Protein AF-A0A0F6A7Y3-F1 (afdb_monomer)

Foldseek 3Di:
DVVVVVVVVVVVVVVLQPVPPVVPPPPDPDDPDPDDPVVQVVQLVVLLVVLVCLQCVQQVVQVVVCVVVVHDGPNQLSNLLSLLSSLLVLLVCLVSQVVLQLFLDDPPDPPSSVVSNVLSVLSNVLSVLSNPLVRQQVSLVSVLVSLVVCVVSLLSLLQVLGGGSCSVVHPVSCVVVVVSSVVSNCSSCVRRHVVVVVVVVVVVVVD

Organism: NCBI:txid1129367

Radius of gyration: 19.39 Å; Cα contacts (8 Å, |Δi|>4): 198; chains: 1; bounding box: 47×40×56 Å

Mean predicted aligned error: 11.32 Å

pLDDT: mean 76.17, std 20.42, range [30.2, 96.94]

Sequence (207 aa):
MIEKGTVFILNILVLQVWCMDAKKLGLFSIQCQSSSSTTKEEYAMVTPIVILFLLISPLVIHYVISHLKSTSPNVQKFACWGLGLAYLFFFIGHFVKTQGMVEMLPAWIPYRLALVYLTGILELVVGIALFIPKYQVRAAKAAIAMFVLFFPANVYAAINSIGLGGHQWGPIYLLIRGPLQLILISWAYFLCIRQHTGKSKHDASLA

Structure (mmCIF, N/CA/C/O backbone):
data_AF-A0A0F6A7Y3-F1
#
_entry.id   AF-A0A0F6A7Y3-F1
#
loop_
_atom_site.group_PDB
_atom_site.id
_atom_site.type_symbol
_atom_site.label_atom_id
_atom_site.label_alt_id
_atom_site.label_comp_id
_atom_site.label_asym_id
_atom_site.label_entity_id
_atom_site.label_seq_id
_atom_site.pdbx_PDB_ins_code
_atom_site.Cartn_x
_atom_site.Cartn_y
_atom_site.Cartn_z
_atom_site.occupancy
_atom_site.B_iso_or_equiv
_atom_site.auth_seq_id
_atom_site.auth_comp_id
_atom_site.auth_asym_id
_atom_site.auth_atom_id
_atom_site.pdbx_PDB_mo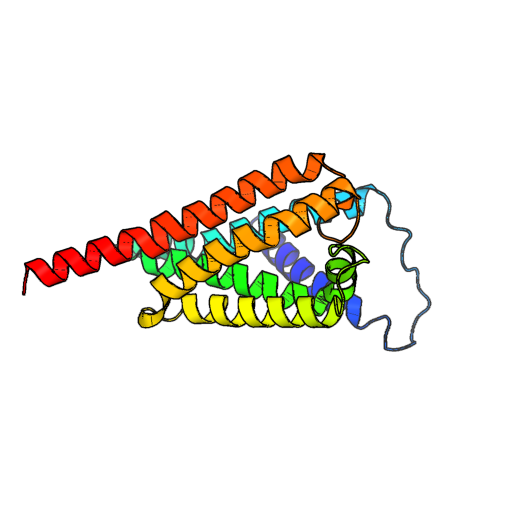del_num
ATOM 1 N N . MET A 1 1 ? 6.869 27.976 10.629 1.00 40.09 1 MET A N 1
ATOM 2 C CA . MET A 1 1 ? 7.522 26.799 9.997 1.00 40.09 1 MET A CA 1
ATOM 3 C C . MET A 1 1 ? 6.545 25.742 9.471 1.00 40.09 1 MET A C 1
ATOM 5 O O . MET A 1 1 ? 6.945 24.987 8.601 1.00 40.09 1 MET A O 1
ATOM 9 N N . ILE A 1 2 ? 5.282 25.700 9.915 1.00 39.81 2 ILE A N 1
ATOM 10 C CA . ILE A 1 2 ? 4.299 24.678 9.490 1.00 39.81 2 ILE A CA 1
ATOM 11 C C . ILE A 1 2 ? 3.703 24.957 8.090 1.00 39.81 2 ILE A C 1
ATOM 13 O O . ILE A 1 2 ? 3.368 24.032 7.362 1.00 39.81 2 ILE A O 1
ATOM 17 N N . GLU A 1 3 ? 3.664 26.218 7.652 1.00 36.94 3 GLU A N 1
ATOM 18 C CA . GLU A 1 3 ? 3.033 26.611 6.380 1.00 36.94 3 GLU A CA 1
ATOM 19 C C . GLU A 1 3 ? 3.835 26.205 5.128 1.00 36.94 3 GLU A C 1
ATOM 21 O O . GLU A 1 3 ? 3.264 25.833 4.106 1.00 36.94 3 GLU A O 1
ATOM 26 N N . LYS A 1 4 ? 5.174 26.183 5.218 1.00 34.78 4 LYS A N 1
ATOM 27 C CA . LYS A 1 4 ? 6.045 25.802 4.092 1.00 34.78 4 LYS A CA 1
ATOM 28 C C . LYS A 1 4 ? 6.008 24.297 3.797 1.00 34.78 4 LYS A C 1
ATOM 30 O O . LYS A 1 4 ? 6.119 23.913 2.641 1.00 34.78 4 LYS A O 1
ATOM 35 N N . GLY A 1 5 ? 5.812 23.453 4.815 1.00 37.53 5 GLY A N 1
ATOM 36 C CA . GLY A 1 5 ? 5.770 21.994 4.658 1.00 37.53 5 GLY A CA 1
ATOM 37 C C . GLY A 1 5 ? 4.504 21.503 3.954 1.00 37.53 5 GLY A C 1
ATOM 38 O O . GLY A 1 5 ? 4.582 20.672 3.055 1.00 37.53 5 GLY A O 1
ATOM 39 N N . THR A 1 6 ? 3.342 22.067 4.291 1.00 36.78 6 THR A N 1
ATOM 40 C CA . THR A 1 6 ? 2.065 21.686 3.665 1.00 36.78 6 THR A CA 1
ATOM 41 C C . THR A 1 6 ? 1.993 22.140 2.208 1.00 36.78 6 THR A C 1
ATOM 43 O O . THR A 1 6 ? 1.572 21.367 1.355 1.00 36.78 6 THR A O 1
ATOM 46 N N . VAL A 1 7 ? 2.476 23.349 1.894 1.00 38.59 7 VAL A N 1
ATOM 47 C CA . VAL A 1 7 ? 2.557 23.855 0.511 1.00 38.59 7 VAL A CA 1
ATOM 48 C C . VAL A 1 7 ? 3.585 23.076 -0.315 1.00 38.59 7 VAL A C 1
ATOM 50 O O . VAL A 1 7 ? 3.375 22.882 -1.508 1.00 38.59 7 VAL A O 1
ATOM 53 N N . PHE A 1 8 ? 4.658 22.574 0.302 1.00 39.81 8 PHE A N 1
ATOM 54 C CA . PHE A 1 8 ? 5.639 21.703 -0.351 1.00 39.81 8 PHE A CA 1
ATOM 55 C C . PHE A 1 8 ? 5.070 20.308 -0.642 1.00 39.81 8 PHE A C 1
ATOM 57 O O . PHE A 1 8 ? 5.223 19.805 -1.749 1.00 39.81 8 PHE A O 1
ATOM 64 N N . ILE A 1 9 ? 4.336 19.713 0.302 1.00 42.38 9 ILE A N 1
ATOM 65 C CA . ILE A 1 9 ? 3.660 18.419 0.112 1.00 42.38 9 ILE A CA 1
ATOM 66 C C . ILE A 1 9 ? 2.544 18.529 -0.935 1.00 42.38 9 ILE A C 1
ATOM 68 O O . ILE A 1 9 ? 2.429 17.656 -1.795 1.00 42.38 9 ILE A O 1
ATOM 72 N N . LEU A 1 10 ? 1.762 19.613 -0.909 1.00 38.12 10 LEU A N 1
ATOM 73 C CA . LEU A 1 10 ? 0.728 19.877 -1.910 1.00 38.12 10 LEU A CA 1
ATOM 74 C C . LEU A 1 10 ? 1.354 20.129 -3.289 1.00 38.12 10 LEU A C 1
ATOM 76 O O . LEU A 1 10 ? 0.889 19.558 -4.267 1.00 38.12 10 LEU A O 1
ATOM 80 N N . ASN A 1 11 ? 2.457 20.886 -3.367 1.00 37.66 11 ASN A N 1
ATOM 81 C CA . ASN A 1 11 ? 3.214 21.046 -4.610 1.00 37.66 11 ASN A CA 1
ATOM 82 C C . ASN A 1 11 ? 3.821 19.728 -5.090 1.00 37.66 11 ASN A C 1
ATOM 84 O O . ASN A 1 11 ? 3.814 19.493 -6.283 1.00 37.66 11 ASN A O 1
ATOM 88 N N . ILE A 1 12 ? 4.297 18.835 -4.221 1.00 46.53 12 ILE A N 1
ATOM 89 C CA . ILE A 1 12 ? 4.821 17.523 -4.635 1.00 46.53 12 ILE A CA 1
ATOM 90 C C . ILE A 1 12 ? 3.701 16.616 -5.150 1.00 46.53 12 ILE A C 1
ATOM 92 O O . ILE A 1 12 ? 3.867 15.994 -6.197 1.00 46.53 12 ILE A O 1
ATOM 96 N N . LEU A 1 13 ? 2.552 16.562 -4.470 1.00 37.91 13 LEU A N 1
ATOM 97 C CA . LEU A 1 13 ? 1.370 15.840 -4.955 1.00 37.91 13 LEU A CA 1
ATOM 98 C C . LEU A 1 13 ? 0.909 16.385 -6.316 1.00 37.91 13 LEU A C 1
ATOM 100 O O . LEU A 1 13 ? 0.628 15.604 -7.223 1.00 37.91 13 LEU A O 1
ATOM 104 N N . VAL A 1 14 ? 0.916 17.710 -6.486 1.00 37.16 14 VAL A N 1
ATOM 105 C CA . VAL A 1 14 ? 0.596 18.382 -7.753 1.00 37.16 14 VAL A CA 1
ATOM 106 C C . VAL A 1 14 ? 1.668 18.117 -8.818 1.00 37.16 14 VAL A C 1
ATOM 108 O O . VAL A 1 14 ? 1.312 17.779 -9.938 1.00 37.16 14 VAL A O 1
ATOM 111 N N . LEU A 1 15 ? 2.962 18.160 -8.494 1.00 38.53 15 LEU A N 1
ATOM 112 C CA . LEU A 1 15 ? 4.081 17.934 -9.425 1.00 38.53 15 LEU A CA 1
ATOM 113 C C . LEU A 1 15 ? 4.170 16.479 -9.903 1.00 38.53 15 LEU A C 1
ATOM 115 O O . LEU A 1 15 ? 4.530 16.228 -11.055 1.00 38.53 15 LEU A O 1
ATOM 119 N N . GLN A 1 16 ? 3.810 15.510 -9.056 1.00 37.31 16 GLN A N 1
ATOM 120 C CA . GLN A 1 16 ? 3.727 14.104 -9.463 1.00 37.31 16 GLN A CA 1
ATOM 121 C C . GLN A 1 16 ? 2.600 13.874 -10.482 1.00 37.31 16 GLN A C 1
ATOM 123 O O . GLN A 1 16 ? 2.774 13.046 -11.377 1.00 37.31 16 GLN A O 1
ATOM 128 N N . VAL A 1 17 ? 1.500 14.632 -10.382 1.00 36.81 17 VAL A N 1
ATOM 129 C CA . VAL A 1 17 ? 0.345 14.591 -11.299 1.00 36.81 17 VAL A CA 1
ATOM 130 C C . VAL A 1 17 ? 0.581 15.433 -12.567 1.00 36.81 17 VAL A C 1
ATOM 132 O O . VAL A 1 17 ? 0.233 14.999 -13.661 1.00 36.81 17 VAL A O 1
ATOM 135 N N . TRP A 1 18 ? 1.233 16.595 -12.462 1.00 30.20 18 TRP A N 1
ATOM 136 C CA . TRP A 1 18 ? 1.393 17.562 -13.562 1.00 30.20 18 TRP A CA 1
ATOM 137 C C . TRP A 1 18 ? 2.500 17.245 -14.573 1.00 30.20 18 TRP A C 1
ATOM 139 O O . TRP A 1 18 ? 2.480 17.762 -15.687 1.00 30.20 18 TRP A O 1
ATOM 149 N N . CYS A 1 19 ? 3.453 16.367 -14.249 1.00 33.97 19 CYS A N 1
ATOM 150 C CA . CYS A 1 19 ? 4.496 15.976 -15.207 1.00 33.97 19 CYS A CA 1
ATOM 151 C C . CYS A 1 19 ? 3.935 15.195 -16.423 1.00 33.97 19 CYS A C 1
ATOM 153 O O . CYS A 1 19 ? 4.626 15.014 -17.425 1.00 33.97 19 CYS A O 1
ATOM 155 N N . MET A 1 20 ? 2.676 14.748 -16.362 1.00 37.47 20 MET A N 1
ATOM 156 C CA . MET A 1 20 ? 2.036 13.960 -17.417 1.00 37.47 20 MET A CA 1
ATOM 157 C C . MET A 1 20 ? 1.414 14.813 -18.540 1.00 37.47 20 MET A C 1
ATOM 159 O O . MET A 1 20 ? 1.331 14.336 -19.672 1.00 37.47 20 MET A O 1
ATOM 163 N N . ASP A 1 21 ? 1.028 16.067 -18.271 1.00 36.25 21 ASP A N 1
ATOM 164 C CA . ASP A 1 21 ? 0.287 16.896 -19.241 1.00 36.25 21 ASP A CA 1
ATOM 165 C C . ASP A 1 21 ? 1.188 17.645 -20.238 1.00 36.25 21 ASP A C 1
ATOM 167 O O . ASP A 1 21 ? 0.816 17.860 -21.392 1.00 36.25 21 ASP A O 1
ATOM 171 N N . ALA A 1 22 ? 2.429 17.965 -19.862 1.00 34.88 22 ALA A N 1
ATOM 172 C CA . ALA A 1 22 ? 3.328 18.741 -20.723 1.00 34.88 22 ALA A CA 1
ATOM 173 C C . ALA A 1 22 ? 3.808 17.975 -21.974 1.00 34.88 22 ALA A C 1
ATOM 175 O O . ALA A 1 22 ? 4.146 18.582 -22.987 1.00 34.88 22 ALA A O 1
ATOM 176 N N . LYS A 1 23 ? 3.812 16.633 -21.951 1.00 38.62 23 LYS A N 1
ATOM 177 C CA . LYS A 1 23 ? 4.282 15.822 -23.091 1.00 38.62 23 LYS A CA 1
ATOM 178 C C . LYS A 1 23 ? 3.211 15.595 -24.162 1.00 38.62 23 LYS A C 1
ATOM 180 O O . LYS A 1 23 ? 3.553 15.270 -25.295 1.00 38.62 23 LYS A O 1
ATOM 185 N N . LYS A 1 24 ? 1.927 15.742 -23.811 1.00 42.84 24 LYS A N 1
ATOM 186 C CA . LYS A 1 24 ? 0.790 15.431 -24.695 1.00 42.84 24 LYS A CA 1
ATOM 187 C C . LYS A 1 24 ? 0.328 16.622 -25.540 1.00 42.84 24 LYS A C 1
ATOM 189 O O . LYS A 1 24 ? -0.363 16.417 -26.531 1.00 42.84 24 LYS A O 1
ATOM 194 N N . LEU A 1 25 ? 0.721 17.840 -25.164 1.00 41.75 25 LEU A N 1
ATOM 195 C CA . LEU A 1 25 ? 0.222 19.088 -25.750 1.00 41.75 25 LEU A CA 1
ATOM 196 C C . LEU A 1 25 ? 1.147 19.734 -26.791 1.00 41.75 25 LEU A C 1
ATOM 198 O O . LEU A 1 25 ? 0.783 20.766 -27.340 1.00 41.75 25 LEU A O 1
ATOM 202 N N . GLY A 1 26 ? 2.309 19.140 -27.099 1.00 38.91 26 GLY A N 1
ATOM 203 C CA . GLY A 1 26 ? 3.145 19.549 -28.242 1.00 38.91 26 GLY A CA 1
ATOM 204 C C . GLY A 1 26 ? 3.585 21.021 -28.251 1.00 38.91 26 GLY A C 1
ATOM 205 O O . GLY A 1 26 ? 4.018 21.524 -29.284 1.00 38.91 26 GLY A O 1
ATOM 206 N N . LEU A 1 27 ? 3.475 21.717 -27.120 1.00 39.16 27 LEU A N 1
ATOM 207 C CA . LEU A 1 27 ? 3.791 23.128 -26.968 1.00 39.16 27 LEU A CA 1
ATOM 208 C C . LEU A 1 27 ? 4.902 23.240 -25.926 1.00 39.16 27 LEU A C 1
ATOM 210 O O . LEU A 1 27 ? 4.712 22.872 -24.773 1.00 39.16 27 LEU A O 1
ATOM 214 N N . PHE A 1 28 ? 6.041 23.763 -26.380 1.00 31.83 28 PHE A N 1
ATOM 215 C CA . PHE A 1 28 ? 7.301 24.002 -25.668 1.00 31.83 28 PHE A CA 1
ATOM 216 C C . PHE A 1 28 ? 8.310 22.845 -25.589 1.00 31.83 28 PHE A C 1
ATOM 218 O O . PHE A 1 28 ? 8.376 22.067 -24.641 1.00 31.83 28 PHE A O 1
ATOM 225 N N . SER A 1 29 ? 9.235 22.869 -26.554 1.00 36.25 29 SER A N 1
ATOM 226 C CA . SER A 1 29 ? 10.625 22.441 -26.375 1.00 36.25 29 SER A CA 1
ATOM 227 C C . SER A 1 29 ? 11.326 23.356 -25.361 1.00 36.25 29 SER A C 1
ATOM 229 O O . SER A 1 29 ? 12.053 24.266 -25.748 1.00 36.25 29 SER A O 1
ATOM 231 N N . ILE A 1 30 ? 11.107 23.150 -24.062 1.00 35.50 30 ILE A N 1
ATOM 232 C CA . ILE A 1 30 ? 11.973 23.702 -23.011 1.00 35.50 30 ILE A CA 1
ATOM 233 C C . ILE A 1 30 ? 12.372 22.553 -22.092 1.00 35.50 30 ILE A C 1
ATOM 235 O O . ILE A 1 30 ? 11.537 21.964 -21.414 1.00 35.50 30 ILE A O 1
ATOM 239 N N . GLN A 1 31 ? 13.664 22.221 -22.158 1.00 33.53 31 GLN A N 1
ATOM 240 C CA . GLN A 1 31 ? 14.441 21.372 -21.253 1.00 33.53 31 GLN A CA 1
ATOM 241 C C . GLN A 1 31 ? 13.628 20.419 -20.359 1.00 33.53 31 GLN A C 1
ATOM 243 O O . GLN A 1 31 ? 13.349 20.705 -19.195 1.00 33.53 31 GLN A O 1
ATOM 248 N N . CYS A 1 32 ? 13.413 19.191 -20.848 1.00 31.61 32 CYS A N 1
ATOM 249 C CA . CYS A 1 32 ? 13.494 18.029 -19.964 1.00 31.61 32 CYS A CA 1
ATOM 250 C C . CYS A 1 32 ? 14.921 18.022 -19.398 1.00 31.61 32 CYS A C 1
ATOM 252 O O . CYS A 1 32 ? 15.842 17.483 -20.009 1.00 31.61 32 CYS A O 1
ATOM 254 N N . GLN A 1 33 ? 15.102 18.733 -18.285 1.00 32.31 33 GLN A N 1
ATOM 255 C CA . GLN A 1 33 ? 16.349 18.852 -17.553 1.00 32.31 33 GLN A CA 1
ATOM 256 C C . GLN A 1 33 ? 16.938 17.449 -17.388 1.00 32.31 33 GLN A C 1
ATOM 258 O O . GLN A 1 33 ? 16.301 16.567 -16.810 1.00 32.31 33 GLN A O 1
ATOM 263 N N . SER A 1 34 ? 18.152 17.262 -17.904 1.00 41.44 34 SER A N 1
ATOM 264 C CA . SER A 1 34 ? 19.070 16.210 -17.480 1.00 41.44 34 SER A CA 1
ATOM 265 C C . SER A 1 34 ? 19.078 16.190 -15.950 1.00 41.44 34 SER A C 1
ATOM 267 O O . SER A 1 34 ? 19.706 17.042 -15.322 1.00 41.44 34 SER A O 1
ATOM 269 N N . SER A 1 35 ? 18.303 15.288 -15.343 1.00 36.16 35 SER A N 1
ATOM 270 C CA . SER A 1 35 ? 18.177 15.205 -13.892 1.00 36.16 35 SER A CA 1
ATOM 271 C C . SER A 1 35 ? 19.518 14.761 -13.322 1.00 36.16 35 SER A C 1
ATOM 273 O O . SER A 1 35 ? 19.912 13.605 -13.484 1.00 36.16 35 SER A O 1
ATOM 275 N N . SER A 1 36 ? 20.215 15.690 -12.670 1.00 39.16 36 SER A N 1
ATOM 276 C CA . SER A 1 36 ? 21.362 15.400 -11.815 1.00 39.16 36 SER A CA 1
ATOM 277 C C . SER A 1 36 ? 20.994 14.300 -10.814 1.00 39.16 36 SER A C 1
ATOM 279 O O . SER A 1 36 ? 19.854 14.242 -10.335 1.00 39.16 36 SER A O 1
ATOM 281 N N . SER A 1 37 ? 21.955 13.428 -10.500 1.00 45.84 37 SER A N 1
ATOM 282 C CA . SER A 1 37 ? 21.838 12.345 -9.510 1.00 45.84 37 SER A CA 1
ATOM 283 C C . SER A 1 37 ? 21.149 12.798 -8.216 1.00 45.84 37 SER A C 1
ATOM 285 O O . SER A 1 37 ? 20.283 12.096 -7.707 1.00 45.84 37 SER A O 1
ATOM 287 N N . THR A 1 38 ? 21.414 14.027 -7.779 1.00 45.50 38 THR A N 1
ATOM 288 C CA . THR A 1 38 ? 20.869 14.668 -6.575 1.00 45.50 38 THR A CA 1
ATOM 289 C C . THR A 1 38 ? 19.337 14.759 -6.529 1.00 45.50 38 THR A C 1
ATOM 291 O O . THR A 1 38 ? 18.747 14.591 -5.469 1.00 45.50 38 THR A O 1
ATOM 294 N N . THR A 1 39 ? 18.661 14.978 -7.663 1.00 50.41 39 THR A N 1
ATOM 295 C CA . THR A 1 39 ? 17.187 15.127 -7.685 1.00 50.41 39 THR A CA 1
ATOM 296 C C . THR A 1 39 ? 16.465 13.783 -7.623 1.00 50.41 39 THR A C 1
ATOM 298 O O . THR A 1 39 ? 15.467 13.644 -6.922 1.00 50.41 39 THR A O 1
ATOM 301 N N . LYS A 1 40 ? 16.985 12.751 -8.302 1.00 49.47 40 LYS A N 1
ATOM 302 C CA . LYS A 1 40 ? 16.435 11.385 -8.221 1.00 49.47 40 LYS A CA 1
ATOM 303 C C . LYS A 1 40 ? 16.540 10.822 -6.805 1.00 49.47 40 LYS A C 1
ATOM 305 O O . LYS A 1 40 ? 15.665 10.061 -6.391 1.00 49.47 40 LYS A O 1
ATOM 310 N N . GLU A 1 41 ? 17.586 11.211 -6.080 1.00 51.06 41 GLU A N 1
ATOM 311 C CA . GLU A 1 41 ? 17.792 10.787 -4.704 1.00 51.06 41 GLU A CA 1
ATOM 312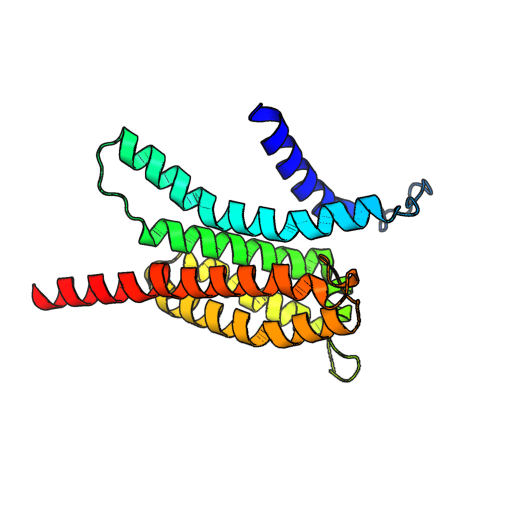 C C . GLU A 1 41 ? 16.789 11.399 -3.718 1.00 51.06 41 GLU A C 1
ATOM 314 O O . GLU A 1 41 ? 16.267 10.702 -2.846 1.00 51.06 41 GLU A O 1
ATOM 319 N N . GLU A 1 42 ? 16.439 12.669 -3.914 1.00 55.41 42 GLU A N 1
ATOM 320 C CA . GLU A 1 42 ? 15.465 13.377 -3.084 1.00 55.41 42 GLU A CA 1
ATOM 321 C C . GLU A 1 42 ? 14.072 12.721 -3.160 1.00 55.41 42 GLU A C 1
ATOM 323 O O . GLU A 1 42 ? 13.456 12.428 -2.135 1.00 55.41 42 GLU A O 1
ATOM 328 N N . TYR A 1 43 ? 13.593 12.365 -4.359 1.00 58.12 43 TYR A N 1
ATOM 329 C CA . TYR A 1 43 ? 12.261 11.759 -4.525 1.00 58.12 43 TYR A CA 1
ATOM 330 C C . TYR A 1 43 ? 12.160 10.299 -4.039 1.00 58.12 43 TYR A C 1
ATOM 332 O O . TYR A 1 43 ? 11.071 9.849 -3.660 1.00 58.12 43 TYR A O 1
ATOM 340 N N . ALA A 1 44 ? 13.271 9.553 -4.025 1.00 58.94 44 ALA A N 1
ATOM 341 C CA . ALA A 1 44 ? 13.312 8.170 -3.540 1.00 58.94 44 ALA A CA 1
ATOM 342 C C . ALA A 1 44 ? 13.044 8.084 -2.027 1.00 58.94 44 ALA A C 1
ATOM 344 O O . ALA A 1 44 ? 12.302 7.209 -1.574 1.00 58.94 44 ALA A O 1
ATOM 345 N N . MET A 1 45 ? 13.577 9.040 -1.262 1.00 66.62 45 MET A N 1
ATOM 346 C CA . MET A 1 45 ? 13.376 9.135 0.187 1.00 66.62 45 MET A CA 1
ATOM 347 C C . MET A 1 45 ? 12.023 9.753 0.563 1.00 66.62 45 MET A C 1
ATOM 349 O O . MET A 1 45 ? 11.468 9.443 1.616 1.00 66.62 45 MET A O 1
ATOM 353 N N . VAL A 1 46 ? 11.442 10.577 -0.313 1.00 75.50 46 VAL A N 1
ATOM 354 C CA . VAL A 1 46 ? 10.134 11.211 -0.080 1.00 75.50 46 VAL A CA 1
ATOM 355 C C . VAL A 1 46 ? 8.993 10.190 -0.070 1.00 75.50 46 VAL A C 1
ATOM 357 O O . VAL A 1 46 ? 8.060 10.333 0.717 1.00 75.50 46 VAL A O 1
ATOM 360 N N . THR A 1 47 ? 9.056 9.135 -0.889 1.00 79.81 47 THR A N 1
ATOM 361 C CA . THR A 1 47 ? 7.939 8.177 -1.015 1.00 79.81 47 THR A CA 1
ATOM 362 C C . THR A 1 47 ? 7.625 7.448 0.308 1.00 79.81 47 THR A C 1
ATOM 364 O O . THR A 1 47 ? 6.473 7.510 0.747 1.00 79.81 47 THR A O 1
ATOM 367 N N . PRO A 1 48 ? 8.597 6.826 1.014 1.00 83.12 48 PRO A N 1
ATOM 368 C CA . PRO A 1 48 ? 8.375 6.272 2.355 1.00 83.12 48 PRO A CA 1
ATOM 369 C C . PRO A 1 48 ? 7.840 7.292 3.367 1.00 83.12 48 PRO A C 1
ATOM 371 O O . PRO A 1 48 ? 6.950 6.971 4.153 1.00 83.12 48 PRO A O 1
ATOM 374 N N . ILE A 1 49 ? 8.349 8.526 3.329 1.00 85.81 49 ILE A N 1
ATOM 375 C CA . ILE A 1 49 ? 7.948 9.595 4.253 1.00 85.81 49 ILE A CA 1
ATOM 376 C C . ILE A 1 49 ? 6.477 9.971 4.039 1.00 85.81 49 ILE A C 1
ATOM 378 O O . ILE A 1 49 ? 5.719 10.060 5.006 1.00 85.81 49 ILE A O 1
ATOM 382 N N . VAL A 1 50 ? 6.048 10.132 2.784 1.00 87.44 50 VAL A N 1
ATOM 383 C CA . VAL A 1 50 ? 4.648 10.422 2.436 1.00 87.44 50 VAL A CA 1
ATOM 384 C C . VAL A 1 50 ? 3.724 9.305 2.921 1.00 87.44 50 VAL A C 1
ATOM 386 O O . VAL A 1 50 ? 2.680 9.589 3.506 1.00 87.44 50 VAL A O 1
ATOM 389 N N . ILE A 1 51 ? 4.117 8.040 2.750 1.00 88.12 51 ILE A N 1
ATOM 390 C CA . ILE A 1 51 ? 3.328 6.887 3.211 1.00 88.12 51 ILE A CA 1
ATOM 391 C C . ILE A 1 51 ? 3.159 6.914 4.732 1.00 88.12 51 ILE A C 1
ATOM 393 O O . ILE A 1 51 ? 2.041 6.764 5.225 1.00 88.12 51 ILE A O 1
ATOM 397 N N . LEU A 1 52 ? 4.242 7.137 5.482 1.00 88.69 52 LEU A N 1
ATOM 398 C CA . LEU A 1 52 ? 4.181 7.229 6.943 1.00 88.69 52 LEU A CA 1
ATOM 399 C C . LEU A 1 52 ? 3.303 8.399 7.399 1.00 88.69 52 LEU A C 1
ATOM 401 O O . LEU A 1 52 ? 2.517 8.254 8.336 1.00 88.69 52 LEU A O 1
ATOM 405 N N . PHE A 1 53 ? 3.377 9.536 6.709 1.00 90.31 53 PHE A N 1
ATOM 406 C CA . PHE A 1 53 ? 2.531 10.687 7.000 1.00 90.31 53 PHE A CA 1
ATOM 407 C C . PHE A 1 53 ? 1.042 10.390 6.757 1.00 90.31 53 PHE A C 1
ATOM 409 O O . PHE A 1 53 ? 0.207 10.662 7.623 1.00 90.31 53 PHE A O 1
ATOM 416 N N . LEU A 1 54 ? 0.699 9.770 5.623 1.00 90.00 54 LEU A N 1
ATOM 417 C CA . LEU A 1 54 ? -0.675 9.347 5.323 1.00 90.00 54 LEU A CA 1
ATOM 418 C C . LEU A 1 54 ? -1.197 8.333 6.346 1.00 90.00 54 LEU A C 1
ATOM 420 O O . LEU A 1 54 ? -2.350 8.424 6.764 1.00 90.00 54 LEU A O 1
ATOM 424 N N . LEU A 1 55 ? -0.338 7.415 6.792 1.00 89.62 55 LEU A N 1
ATOM 425 C CA . LEU A 1 55 ? -0.684 6.392 7.773 1.00 89.62 55 LEU A CA 1
ATOM 426 C C . LEU A 1 55 ? -0.995 6.990 9.154 1.00 89.62 55 LEU A C 1
ATOM 428 O O . LEU A 1 55 ? -1.957 6.587 9.808 1.00 89.62 55 LEU A O 1
ATOM 432 N N . ILE A 1 56 ? -0.188 7.958 9.593 1.00 89.31 56 ILE A N 1
ATOM 433 C CA . ILE A 1 56 ? -0.241 8.512 10.951 1.00 89.31 56 ILE A CA 1
ATOM 434 C C . ILE A 1 56 ? -1.229 9.685 11.057 1.00 89.31 56 ILE A C 1
ATOM 436 O O . ILE A 1 56 ? -1.822 9.887 12.120 1.00 89.31 56 ILE A O 1
ATOM 440 N N . SER A 1 57 ? -1.450 10.447 9.979 1.00 88.19 57 SER A N 1
ATOM 441 C CA . SER A 1 57 ? -2.218 11.700 10.045 1.00 88.19 57 SER A CA 1
ATOM 442 C C . SER A 1 57 ? -3.646 11.553 10.596 1.00 88.19 57 SER A C 1
ATOM 444 O O . SER A 1 57 ? -3.974 12.311 11.512 1.00 88.19 57 SER A O 1
ATOM 446 N N . PRO A 1 58 ? -4.490 10.574 10.197 1.00 86.50 58 PRO A N 1
ATOM 447 C CA . PRO A 1 58 ? -5.847 10.475 10.738 1.00 86.50 58 PRO A CA 1
ATOM 448 C C . PRO A 1 58 ? -5.847 10.081 12.216 1.00 86.50 58 PRO A C 1
ATOM 450 O O . PRO A 1 58 ? -6.720 10.503 12.974 1.00 86.50 58 PRO A O 1
ATOM 453 N N . LEU A 1 59 ? -4.850 9.295 12.635 1.00 86.12 59 LEU A N 1
ATOM 454 C CA . LEU A 1 59 ? -4.701 8.861 14.016 1.00 86.12 59 LEU A CA 1
ATOM 455 C C . LEU A 1 59 ? -4.269 10.018 14.922 1.00 86.12 59 LEU A C 1
ATOM 457 O O . LEU A 1 59 ? -4.857 10.201 15.986 1.00 86.12 59 LEU A O 1
ATOM 461 N N . VAL A 1 60 ? -3.291 10.820 14.493 1.00 85.94 60 VAL A N 1
ATOM 462 C CA . VAL A 1 60 ? -2.822 11.991 15.251 1.00 85.94 60 VAL A CA 1
ATOM 463 C C . VAL A 1 60 ? -3.913 13.049 15.348 1.00 85.94 60 VAL A C 1
ATOM 465 O O . VAL A 1 60 ? -4.157 13.556 16.440 1.00 85.94 60 VAL A O 1
ATOM 468 N N . ILE A 1 61 ? -4.614 13.339 14.247 1.00 84.50 61 ILE A N 1
ATOM 469 C CA . ILE A 1 61 ? -5.726 14.300 14.246 1.00 84.50 61 ILE A CA 1
ATOM 470 C C . ILE A 1 61 ? -6.792 13.865 15.252 1.00 84.50 61 ILE A C 1
ATOM 472 O O . ILE A 1 61 ? -7.211 14.661 16.094 1.00 84.50 61 ILE A O 1
ATOM 476 N N . HIS A 1 62 ? -7.198 12.592 15.217 1.00 83.69 62 HIS A N 1
ATOM 477 C CA . HIS A 1 62 ? -8.188 12.089 16.164 1.00 83.69 62 HIS A CA 1
ATOM 478 C C . HIS A 1 62 ? -7.679 12.109 17.606 1.00 83.69 62 HIS A C 1
ATOM 480 O O . HIS A 1 62 ? -8.421 12.498 18.504 1.00 83.69 62 HIS A O 1
ATOM 486 N N . TYR A 1 63 ? -6.422 11.734 17.842 1.00 84.44 63 TYR A N 1
ATOM 487 C CA . TYR A 1 63 ? -5.822 11.767 19.173 1.00 84.44 63 TYR A CA 1
ATOM 488 C C . TYR A 1 63 ? -5.834 13.186 19.762 1.00 84.44 63 TYR A C 1
ATOM 490 O O . TYR A 1 63 ? -6.323 13.375 20.876 1.00 84.44 63 TYR A O 1
ATOM 498 N N . VAL A 1 64 ? -5.411 14.191 18.987 1.00 83.94 64 VAL A N 1
ATOM 499 C CA . VAL A 1 64 ? -5.428 15.606 19.394 1.00 83.94 64 VAL A CA 1
ATOM 500 C C . VAL A 1 64 ? -6.855 16.074 19.690 1.00 83.94 64 VAL A C 1
ATOM 502 O O . VAL A 1 64 ? -7.107 16.632 20.755 1.00 83.94 64 VAL A O 1
ATOM 505 N N . ILE A 1 65 ? -7.816 15.791 18.804 1.00 82.50 65 ILE A N 1
ATOM 506 C CA . ILE A 1 65 ? -9.224 16.162 19.022 1.00 82.50 65 ILE A CA 1
ATOM 507 C C . ILE A 1 65 ? -9.794 15.462 20.262 1.00 82.50 65 ILE A C 1
ATOM 509 O O . ILE A 1 65 ? -10.533 16.078 21.028 1.00 82.50 65 ILE A O 1
ATOM 513 N N . SER A 1 66 ? -9.454 14.190 20.482 1.00 77.56 66 SER A N 1
ATOM 514 C CA . SER A 1 66 ? -9.930 13.423 21.637 1.00 77.56 66 SER A CA 1
ATOM 515 C C . SER A 1 66 ? -9.386 13.967 22.955 1.00 77.56 66 SER A C 1
ATOM 517 O O . SER A 1 66 ? -10.127 14.023 23.934 1.00 77.56 66 SER A O 1
ATOM 519 N N . HIS A 1 67 ? -8.133 14.433 22.949 1.00 80.44 67 HIS A N 1
ATOM 520 C CA . HIS A 1 67 ? -7.493 15.044 24.105 1.00 80.44 67 HIS A CA 1
ATOM 521 C C . HIS A 1 67 ? -8.142 16.390 24.447 1.00 80.44 67 HIS A C 1
ATOM 523 O O . HIS A 1 67 ? -8.374 16.681 25.614 1.00 80.44 67 HIS A O 1
ATOM 529 N N . LEU A 1 68 ? -8.525 17.172 23.431 1.00 83.88 68 LEU A N 1
ATOM 530 C CA . LEU A 1 68 ? -9.233 18.443 23.619 1.00 83.88 68 LEU A CA 1
ATOM 531 C C . LEU A 1 68 ? -10.699 18.268 24.050 1.00 83.88 68 LEU A C 1
ATOM 533 O O . LEU A 1 68 ? -11.261 19.160 24.677 1.00 83.88 68 LEU A O 1
ATOM 537 N N . LYS A 1 69 ? -11.334 17.144 23.696 1.00 80.69 69 LYS A N 1
ATOM 538 C CA . LYS A 1 69 ? -12.758 16.871 23.967 1.00 80.69 69 LYS A CA 1
ATOM 539 C C . LYS A 1 69 ? -13.002 15.862 25.097 1.00 80.69 69 LYS A C 1
ATOM 541 O O . LYS A 1 69 ? -14.139 15.423 25.254 1.00 80.69 69 LYS A O 1
ATOM 546 N N . SER A 1 70 ? -11.966 15.444 25.834 1.00 73.50 70 SER A N 1
ATOM 547 C CA . SER A 1 70 ? -12.033 14.430 26.909 1.00 73.50 70 SER A CA 1
ATOM 548 C C . SER A 1 70 ? -12.880 13.196 26.555 1.00 73.50 70 SER A C 1
ATOM 550 O O . SER A 1 70 ? -13.593 12.645 27.390 1.00 73.50 70 SER A O 1
ATOM 552 N N . THR A 1 71 ? -12.844 12.774 25.288 1.00 70.38 71 THR A N 1
ATOM 553 C CA . THR A 1 71 ? -13.631 11.644 24.770 1.00 70.38 71 THR A CA 1
ATOM 554 C C . THR A 1 71 ? -12.709 10.451 24.548 1.00 70.38 71 THR A C 1
ATOM 556 O O . THR A 1 71 ? -11.570 10.625 24.123 1.00 70.38 71 THR A O 1
ATOM 559 N N . SER A 1 72 ? -13.188 9.224 24.771 1.00 66.44 72 SER A N 1
ATOM 560 C CA . SER A 1 72 ? -12.399 8.013 24.512 1.00 66.44 72 SER A CA 1
ATOM 561 C C . SER A 1 72 ? -11.963 7.934 23.033 1.00 66.44 72 SER A C 1
ATOM 563 O O . SER A 1 72 ? -12.830 7.901 22.148 1.00 66.44 72 SER A O 1
ATOM 565 N N . PRO A 1 73 ? -10.656 7.883 22.718 1.00 67.81 73 PRO A N 1
ATOM 566 C CA . PRO A 1 73 ? -10.199 7.828 21.337 1.00 67.81 73 PRO A CA 1
ATOM 567 C C . PRO A 1 73 ? -10.516 6.474 20.690 1.00 67.81 73 PRO A C 1
ATOM 569 O O . PRO A 1 73 ? -10.098 5.426 21.174 1.00 67.81 73 PRO A O 1
ATOM 572 N N . ASN A 1 74 ? -11.205 6.476 19.543 1.00 75.19 74 ASN A N 1
ATOM 573 C CA . ASN A 1 74 ? -11.404 5.267 18.743 1.00 75.19 74 ASN A CA 1
ATOM 574 C C . ASN A 1 74 ? -10.196 5.027 17.825 1.00 75.19 74 ASN A C 1
ATOM 576 O O . ASN A 1 74 ? -10.278 5.192 16.610 1.00 75.19 74 ASN A O 1
ATOM 580 N N . VAL A 1 75 ? -9.064 4.659 18.427 1.00 79.44 75 VAL A N 1
ATOM 581 C CA . VAL A 1 75 ? -7.767 4.465 17.750 1.00 79.44 75 VAL A CA 1
ATOM 582 C C . VAL A 1 75 ? -7.891 3.543 16.531 1.00 79.44 75 VAL A C 1
ATOM 584 O O . VAL A 1 75 ? -7.320 3.816 15.478 1.00 79.44 75 VAL A O 1
ATOM 587 N N . GLN A 1 76 ? -8.703 2.492 16.642 1.00 80.00 76 GLN A N 1
ATOM 588 C CA . GLN A 1 76 ? -8.880 1.488 15.601 1.00 80.00 76 GLN A CA 1
ATOM 589 C C . GLN A 1 76 ? -9.407 2.056 14.276 1.00 80.00 76 GLN A C 1
ATOM 591 O O . GLN A 1 76 ? -8.812 1.819 13.224 1.00 80.00 76 GLN A O 1
ATOM 596 N N . LYS A 1 77 ? -10.529 2.789 14.304 1.00 82.25 77 LYS A N 1
ATOM 597 C CA . LYS A 1 77 ? -11.172 3.273 13.069 1.00 82.25 77 LYS A CA 1
ATOM 598 C C . LYS A 1 77 ? -10.233 4.180 12.278 1.00 82.25 77 LYS A C 1
ATOM 600 O O . LYS A 1 77 ? -10.068 3.990 11.075 1.00 82.25 77 LYS A O 1
ATOM 605 N N . PHE A 1 78 ? -9.585 5.116 12.966 1.00 86.62 78 PHE A N 1
ATOM 606 C CA . PHE A 1 78 ? -8.692 6.087 12.336 1.00 86.62 78 PHE A CA 1
ATOM 607 C C . PHE A 1 78 ? -7.373 5.463 11.877 1.00 86.62 78 PHE A C 1
ATOM 609 O O . PHE A 1 78 ? -6.860 5.849 10.829 1.00 86.62 78 PHE A O 1
ATOM 616 N N . ALA A 1 79 ? -6.867 4.442 12.576 1.00 87.75 79 ALA A N 1
ATOM 617 C CA . ALA A 1 79 ? -5.718 3.672 12.105 1.00 87.75 79 ALA A CA 1
ATOM 618 C C . ALA A 1 79 ? -6.010 2.939 10.782 1.00 87.75 79 ALA A C 1
ATOM 620 O O . ALA A 1 79 ? -5.153 2.910 9.895 1.00 87.75 79 ALA A O 1
ATOM 621 N N . CYS A 1 80 ? -7.216 2.384 10.616 1.00 88.94 80 CYS A N 1
ATOM 622 C CA . CYS A 1 80 ? -7.612 1.739 9.360 1.00 88.94 80 CYS A CA 1
ATOM 623 C C . CYS A 1 80 ? -7.868 2.737 8.238 1.00 88.94 80 CYS A C 1
ATOM 625 O O . CYS A 1 80 ? -7.540 2.446 7.092 1.00 88.94 80 CYS A O 1
ATOM 627 N N . TRP A 1 81 ? -8.382 3.926 8.554 1.00 91.44 81 TRP A N 1
ATOM 628 C CA . TRP A 1 81 ? -8.501 5.005 7.573 1.00 91.44 81 TRP A CA 1
ATOM 629 C C . TRP A 1 81 ? -7.134 5.481 7.078 1.00 91.44 81 TRP A C 1
ATOM 631 O O . TRP A 1 81 ? -6.974 5.667 5.877 1.00 91.44 81 TRP A O 1
ATOM 641 N N . GLY A 1 82 ? -6.131 5.596 7.956 1.00 92.38 82 GLY A N 1
ATOM 642 C CA . GLY A 1 82 ? -4.751 5.900 7.552 1.00 92.38 82 GLY A CA 1
ATOM 643 C C . GLY A 1 82 ? -4.175 4.856 6.596 1.00 92.38 82 GLY A C 1
ATOM 644 O O . GLY A 1 82 ? -3.610 5.201 5.559 1.00 92.38 82 GLY A O 1
ATOM 645 N N . LEU A 1 83 ? -4.397 3.569 6.881 1.00 93.50 83 LEU A N 1
ATOM 646 C CA . LEU A 1 83 ? -4.014 2.495 5.961 1.00 93.50 83 LEU A CA 1
ATOM 647 C C . LEU A 1 83 ? -4.784 2.580 4.631 1.00 93.50 83 LEU A C 1
ATOM 649 O O . LEU A 1 83 ? -4.195 2.381 3.571 1.00 93.50 83 LEU A O 1
ATOM 653 N N . GLY A 1 84 ? -6.074 2.920 4.676 1.00 94.38 84 GLY A N 1
ATOM 654 C CA . GLY A 1 84 ? -6.896 3.149 3.487 1.00 94.38 84 GLY A CA 1
ATOM 655 C C . GLY A 1 84 ? -6.343 4.271 2.609 1.00 94.38 84 GLY A C 1
ATOM 656 O O . GLY A 1 84 ? -6.194 4.083 1.405 1.00 94.38 84 GLY A O 1
ATOM 657 N N . LEU A 1 85 ? -5.951 5.401 3.208 1.00 94.06 85 LEU A N 1
ATOM 658 C CA . LEU A 1 85 ? -5.317 6.516 2.495 1.00 94.06 85 LEU A CA 1
ATOM 659 C C . LEU A 1 85 ? -4.001 6.105 1.827 1.00 94.06 85 LEU A C 1
ATOM 661 O O . LEU A 1 85 ? -3.762 6.483 0.681 1.00 94.06 85 LEU A O 1
ATOM 665 N N . ALA A 1 86 ? -3.172 5.303 2.501 1.00 93.44 86 ALA A N 1
ATOM 666 C CA . ALA A 1 86 ? -1.947 4.775 1.902 1.00 93.44 86 ALA A CA 1
ATOM 667 C C . ALA A 1 86 ? -2.244 3.894 0.669 1.00 93.44 86 ALA A C 1
ATOM 669 O O . ALA A 1 86 ? -1.595 4.046 -0.362 1.00 93.44 86 ALA A O 1
ATOM 670 N N . TYR A 1 87 ? -3.272 3.041 0.733 1.00 94.00 87 TYR A N 1
ATOM 671 C CA . TYR A 1 87 ? -3.714 2.227 -0.408 1.00 94.00 87 TYR A CA 1
ATOM 672 C C . TYR A 1 87 ? -4.252 3.061 -1.575 1.00 94.00 87 TYR A C 1
ATOM 674 O O . TYR A 1 87 ? -3.945 2.773 -2.730 1.00 94.00 87 TYR A O 1
ATOM 682 N N . LEU A 1 88 ? -5.005 4.129 -1.294 1.00 94.12 88 LEU A N 1
ATOM 683 C CA . LEU A 1 88 ? -5.456 5.059 -2.334 1.00 94.12 88 LEU A CA 1
ATOM 684 C C . LEU A 1 88 ? -4.278 5.779 -3.003 1.00 94.12 88 LEU A C 1
ATOM 686 O O . LEU A 1 88 ? -4.287 5.984 -4.215 1.00 94.12 88 LEU A O 1
ATOM 690 N N . PHE A 1 89 ? -3.243 6.125 -2.236 1.00 92.25 89 PHE A N 1
ATOM 691 C CA . PHE A 1 89 ? -2.012 6.688 -2.784 1.00 92.25 89 PHE A CA 1
ATOM 692 C C . PHE A 1 89 ? -1.283 5.698 -3.711 1.00 92.25 89 PHE A C 1
ATOM 694 O O . PHE A 1 89 ? -0.863 6.087 -4.803 1.00 92.25 89 PHE A O 1
ATOM 701 N N . PHE A 1 90 ? -1.189 4.416 -3.337 1.00 91.56 90 PHE A N 1
ATOM 702 C CA . PHE A 1 90 ? -0.611 3.376 -4.203 1.00 91.56 90 PHE A CA 1
ATOM 703 C C . PHE A 1 90 ? -1.411 3.179 -5.494 1.00 91.56 90 PHE A C 1
ATOM 705 O O . PHE A 1 90 ? -0.822 3.144 -6.580 1.00 91.56 90 PHE A O 1
ATOM 712 N N . PHE A 1 91 ? -2.743 3.174 -5.394 1.00 93.44 91 PHE A N 1
ATOM 713 C CA . PHE A 1 91 ? -3.632 3.123 -6.550 1.00 93.44 91 PHE A CA 1
ATOM 714 C C . PHE A 1 91 ? -3.350 4.268 -7.528 1.00 93.44 91 PHE A C 1
ATOM 716 O O . PHE A 1 91 ? -3.157 4.019 -8.715 1.00 93.44 91 PHE A O 1
ATOM 723 N N . ILE A 1 92 ? -3.257 5.513 -7.049 1.00 90.62 92 ILE A N 1
ATOM 724 C CA . ILE A 1 92 ? -2.939 6.665 -7.912 1.00 90.62 92 ILE A CA 1
ATOM 725 C C . ILE A 1 92 ? -1.590 6.447 -8.616 1.00 90.62 92 ILE A C 1
ATOM 727 O O . ILE A 1 92 ? -1.460 6.706 -9.817 1.00 90.62 92 ILE A O 1
ATOM 731 N N . GLY A 1 93 ? -0.604 5.896 -7.902 1.00 85.88 93 GLY A N 1
ATOM 732 C CA . GLY A 1 93 ? 0.693 5.525 -8.465 1.00 85.88 93 GLY A CA 1
ATOM 733 C C . GLY A 1 93 ? 0.597 4.594 -9.680 1.00 85.88 93 GLY A C 1
ATOM 734 O O . GLY A 1 93 ? 1.332 4.799 -10.647 1.00 85.88 93 GLY A O 1
ATOM 735 N N . HIS A 1 94 ? -0.333 3.633 -9.681 1.00 86.56 94 HIS A N 1
ATOM 736 C CA . HIS A 1 94 ? -0.514 2.679 -10.784 1.00 86.56 94 HIS A CA 1
ATOM 737 C C . HIS A 1 94 ? -0.951 3.329 -12.100 1.00 86.56 94 HIS A C 1
ATOM 739 O O . HIS A 1 94 ? -0.609 2.821 -13.170 1.00 86.56 94 HIS A O 1
ATOM 745 N N . PHE A 1 95 ? -1.647 4.466 -12.043 1.00 86.69 95 PHE A N 1
ATOM 746 C CA . PHE A 1 95 ? -2.121 5.193 -13.227 1.00 86.69 95 PHE A CA 1
ATOM 747 C C . PHE A 1 95 ? -1.180 6.327 -13.638 1.00 86.69 95 PHE A C 1
ATOM 749 O O . PHE A 1 95 ? -1.029 6.598 -14.826 1.00 86.69 95 PHE A O 1
ATOM 756 N N . VAL A 1 96 ? -0.521 6.973 -12.673 1.00 87.19 96 VAL A N 1
ATOM 757 C CA . VAL A 1 96 ? 0.386 8.102 -12.940 1.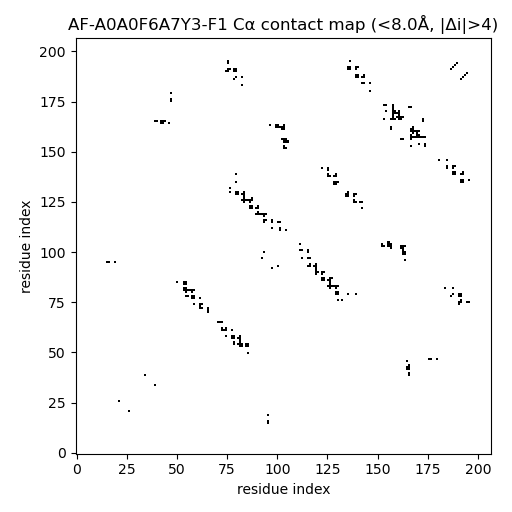00 87.19 96 VAL A CA 1
ATOM 758 C C . VAL A 1 96 ? 1.789 7.624 -13.329 1.00 87.19 96 VAL A C 1
ATOM 760 O O . VAL A 1 96 ? 2.455 8.242 -14.159 1.00 87.19 96 VAL A O 1
ATOM 763 N N . LYS A 1 97 ? 2.269 6.522 -12.741 1.00 85.50 97 LYS A N 1
ATOM 764 C CA . LYS A 1 97 ? 3.629 5.987 -12.944 1.00 85.50 97 LYS A CA 1
ATOM 765 C C . LYS A 1 97 ? 3.620 4.594 -13.570 1.00 85.50 97 LYS A C 1
ATOM 767 O O . LYS A 1 97 ? 4.539 3.806 -13.347 1.00 85.50 97 LYS A O 1
ATOM 772 N N . THR A 1 98 ? 2.614 4.306 -14.397 1.00 88.38 98 THR A N 1
ATOM 773 C CA . THR A 1 98 ? 2.396 2.985 -15.003 1.00 88.38 98 THR A CA 1
ATOM 774 C C . THR A 1 98 ? 3.640 2.436 -15.701 1.00 88.38 98 THR A C 1
ATOM 776 O O . THR A 1 98 ? 4.000 1.285 -15.478 1.00 88.38 98 THR A O 1
ATOM 779 N N . GLN A 1 99 ? 4.340 3.253 -16.500 1.00 86.62 99 GLN A N 1
ATOM 780 C CA . GLN A 1 99 ? 5.538 2.808 -17.228 1.00 86.62 99 GLN A CA 1
ATOM 781 C C . GLN A 1 99 ? 6.641 2.320 -16.280 1.00 86.62 99 GLN A C 1
ATOM 783 O O . GLN A 1 99 ? 7.143 1.213 -16.447 1.00 86.62 99 GLN A O 1
ATOM 788 N N . GLY A 1 100 ? 6.933 3.083 -15.223 1.00 84.75 100 GLY A N 1
ATOM 789 C CA . GLY A 1 100 ? 7.917 2.676 -14.222 1.00 84.75 100 GLY A CA 1
ATOM 790 C C . GLY A 1 100 ? 7.503 1.413 -13.463 1.00 84.75 100 GLY A C 1
ATOM 791 O O . GLY A 1 100 ? 8.360 0.623 -13.086 1.00 84.75 100 GLY A O 1
ATOM 792 N N . MET A 1 101 ? 6.202 1.187 -13.236 1.00 85.81 101 MET A N 1
ATOM 793 C CA . MET A 1 101 ? 5.722 -0.032 -12.565 1.00 85.81 101 MET A CA 1
ATOM 794 C C . MET A 1 101 ? 5.817 -1.261 -13.467 1.00 85.81 101 MET A C 1
ATOM 796 O O . MET A 1 101 ? 6.147 -2.346 -12.998 1.00 85.81 101 MET A O 1
ATOM 800 N N . VAL A 1 102 ? 5.581 -1.098 -14.769 1.00 89.31 102 VAL A N 1
ATOM 801 C CA . VAL A 1 102 ? 5.763 -2.172 -15.755 1.00 89.31 102 VAL A CA 1
ATOM 802 C C . VAL A 1 102 ? 7.226 -2.615 -15.822 1.00 89.31 102 VAL A C 1
ATOM 804 O O . VAL A 1 102 ? 7.497 -3.808 -15.958 1.00 89.31 102 VAL A O 1
ATOM 807 N N . GLU A 1 103 ? 8.166 -1.681 -15.682 1.00 88.19 103 GLU A N 1
ATOM 808 C CA . GLU A 1 103 ? 9.601 -1.979 -15.619 1.00 88.19 103 GLU A CA 1
ATOM 809 C C . GLU A 1 103 ? 9.995 -2.770 -14.366 1.00 88.19 103 GLU A C 1
ATOM 811 O O . GLU A 1 103 ? 10.952 -3.536 -14.413 1.00 88.19 103 GLU A O 1
ATOM 816 N N . MET A 1 104 ? 9.244 -2.655 -13.265 1.00 86.38 104 MET A N 1
ATOM 817 C CA . MET A 1 104 ? 9.482 -3.461 -12.059 1.00 86.38 104 MET A CA 1
ATOM 818 C C . MET A 1 104 ? 9.129 -4.942 -12.250 1.00 86.38 104 MET A C 1
ATOM 820 O O . MET A 1 104 ? 9.481 -5.764 -11.405 1.00 86.38 104 MET A O 1
ATOM 824 N N . LEU A 1 105 ? 8.423 -5.299 -13.327 1.00 86.88 105 LEU A N 1
ATOM 825 C CA . LEU A 1 105 ? 8.047 -6.675 -13.625 1.00 86.88 105 LEU A CA 1
ATOM 826 C C . LEU A 1 105 ? 9.034 -7.315 -14.617 1.00 86.88 105 LEU A C 1
ATOM 828 O O . LEU A 1 105 ? 9.307 -6.725 -15.672 1.00 86.88 105 LEU A O 1
ATOM 832 N N . PRO A 1 106 ? 9.510 -8.546 -14.340 1.00 85.00 106 PRO A N 1
ATOM 833 C CA . PRO A 1 106 ? 10.378 -9.282 -15.248 1.00 85.00 106 PRO A CA 1
ATOM 834 C C . PRO A 1 106 ? 9.811 -9.406 -16.662 1.00 85.00 106 PRO A C 1
ATOM 836 O O . PRO A 1 106 ? 8.615 -9.625 -16.848 1.00 85.00 106 PRO A O 1
ATOM 839 N N . ALA A 1 107 ? 10.685 -9.343 -17.668 1.00 85.00 107 ALA A N 1
ATOM 840 C CA . ALA A 1 107 ? 10.282 -9.359 -19.076 1.00 85.00 107 ALA A CA 1
ATOM 841 C C . ALA A 1 107 ? 9.547 -10.644 -19.515 1.00 85.00 107 ALA A C 1
ATOM 843 O O . ALA A 1 107 ? 8.796 -10.602 -20.484 1.00 85.00 107 ALA A O 1
ATOM 844 N N . TRP A 1 108 ? 9.733 -11.759 -18.799 1.00 86.00 108 TRP A N 1
ATOM 845 C CA . TRP A 1 108 ? 9.067 -13.039 -19.070 1.00 86.00 108 TRP A CA 1
ATOM 846 C C . TRP A 1 108 ? 7.605 -13.089 -18.603 1.00 86.00 108 TRP A C 1
ATOM 848 O O . TRP A 1 108 ? 6.884 -14.014 -18.972 1.00 86.00 108 TRP A O 1
ATOM 858 N N . ILE A 1 109 ? 7.143 -12.114 -17.810 1.00 86.25 109 ILE A N 1
ATOM 859 C CA . ILE A 1 109 ? 5.741 -12.039 -17.395 1.00 86.25 109 ILE A CA 1
ATOM 860 C C . ILE A 1 109 ? 4.907 -11.483 -18.561 1.00 86.25 109 ILE A C 1
ATOM 862 O O . ILE A 1 109 ? 5.161 -10.361 -19.012 1.00 86.25 109 ILE A O 1
ATOM 866 N N . PRO A 1 110 ? 3.891 -12.212 -19.051 1.00 87.75 110 PRO A N 1
ATOM 867 C CA . PRO A 1 110 ? 3.013 -11.701 -20.092 1.00 87.75 110 PRO A CA 1
ATOM 868 C C . PRO A 1 110 ? 2.083 -10.614 -19.532 1.00 87.75 110 PRO A C 1
ATOM 870 O O . PRO A 1 110 ? 1.763 -10.587 -18.346 1.00 87.75 110 PRO A O 1
ATOM 873 N N . TYR A 1 111 ? 1.627 -9.706 -20.397 1.00 89.81 111 TYR A N 1
ATOM 874 C CA . TYR A 1 111 ? 0.623 -8.684 -20.059 1.00 89.81 111 TYR A CA 1
ATOM 875 C C . TYR A 1 111 ? 0.963 -7.794 -18.845 1.00 89.81 111 TYR A C 1
ATOM 877 O O . TYR A 1 111 ? 0.068 -7.377 -18.110 1.00 89.81 111 TYR A O 1
ATOM 885 N N . ARG A 1 112 ? 2.243 -7.435 -18.654 1.00 89.69 112 ARG A N 1
ATOM 886 C CA . ARG A 1 112 ? 2.716 -6.583 -17.538 1.00 89.69 112 ARG A CA 1
ATOM 887 C C . 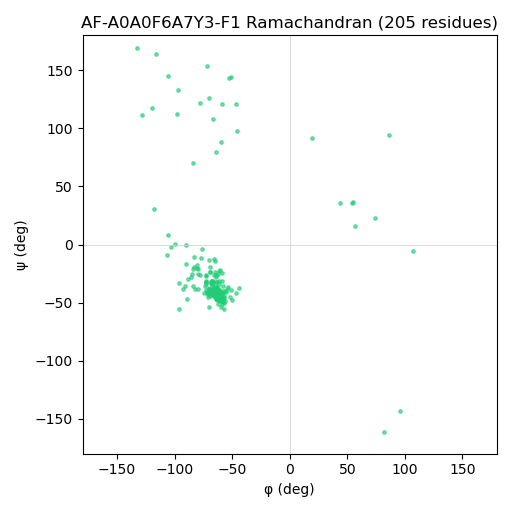ARG A 1 112 ? 1.874 -5.324 -17.316 1.00 89.69 112 ARG A C 1
ATOM 889 O O . ARG A 1 112 ? 1.550 -4.999 -16.182 1.00 89.69 112 ARG A O 1
ATOM 896 N N . LEU A 1 113 ? 1.476 -4.646 -18.393 1.00 89.38 113 LEU A N 1
ATOM 897 C CA . LEU A 1 113 ? 0.636 -3.448 -18.320 1.00 89.38 113 LEU A CA 1
ATOM 898 C C . LEU A 1 113 ? -0.748 -3.734 -17.714 1.00 89.38 113 LEU A C 1
ATOM 900 O O . LEU A 1 113 ? -1.211 -2.993 -16.852 1.00 89.38 113 LEU A O 1
ATOM 904 N N . ALA A 1 114 ? -1.394 -4.822 -18.138 1.00 90.62 114 ALA A N 1
ATOM 905 C CA . ALA A 1 114 ? -2.700 -5.214 -17.618 1.00 90.62 114 ALA A CA 1
ATOM 906 C C . ALA A 1 114 ? -2.612 -5.628 -16.144 1.00 90.62 114 ALA A C 1
ATOM 908 O O . ALA A 1 114 ? -3.497 -5.286 -15.365 1.00 90.62 114 ALA A O 1
ATOM 909 N N . LEU A 1 115 ? -1.526 -6.305 -15.750 1.00 89.38 115 LEU A N 1
ATOM 910 C CA . LEU A 1 115 ? -1.279 -6.665 -14.353 1.00 89.38 115 LEU A CA 1
ATOM 911 C C . LEU A 1 115 ? -1.143 -5.430 -13.464 1.00 89.38 115 LEU A C 1
ATOM 913 O O . LEU A 1 115 ? -1.767 -5.401 -12.412 1.00 89.38 115 LEU A O 1
ATOM 917 N N . VAL A 1 116 ? -0.409 -4.404 -13.905 1.00 91.06 116 VAL A N 1
ATOM 918 C CA . VAL A 1 116 ? -0.287 -3.131 -13.172 1.00 91.06 116 VAL A CA 1
ATOM 919 C C . VAL A 1 116 ? -1.662 -2.472 -12.999 1.00 91.06 116 VAL A C 1
ATOM 921 O O . VAL A 1 116 ? -2.022 -2.063 -11.899 1.00 91.06 116 VAL A O 1
ATOM 924 N N . TYR A 1 117 ? -2.501 -2.417 -14.036 1.00 91.56 117 TYR A N 1
ATOM 925 C CA . TYR A 1 117 ? -3.854 -1.873 -13.859 1.00 91.56 117 TYR A CA 1
ATOM 926 C C . TYR A 1 117 ? -4.728 -2.728 -12.937 1.00 91.56 117 TYR A C 1
ATOM 928 O O . TYR A 1 117 ? -5.463 -2.182 -12.113 1.00 91.56 117 TYR A O 1
ATOM 936 N N . LEU A 1 118 ? -4.628 -4.055 -13.032 1.00 92.81 118 LEU A N 1
ATOM 937 C CA . LEU A 1 118 ? -5.371 -4.972 -12.175 1.00 92.81 118 LEU A CA 1
ATOM 938 C C . LEU A 1 118 ? -4.972 -4.807 -10.704 1.00 92.81 118 LEU A C 1
ATOM 940 O O . LEU A 1 118 ? -5.850 -4.689 -9.849 1.00 92.81 118 LEU A O 1
ATOM 944 N N . THR A 1 119 ? -3.672 -4.759 -10.402 1.00 91.75 119 THR A N 1
ATOM 945 C CA . THR A 1 119 ? -3.184 -4.544 -9.034 1.00 91.75 119 THR A CA 1
ATOM 946 C C . THR A 1 119 ? -3.591 -3.177 -8.510 1.00 91.75 119 THR A C 1
ATOM 948 O O . THR A 1 119 ? -4.044 -3.099 -7.371 1.00 91.75 119 THR A O 1
ATOM 951 N N . GLY A 1 120 ? -3.561 -2.135 -9.346 1.00 91.94 120 GLY A N 1
ATOM 952 C CA . GLY A 1 120 ? -4.080 -0.817 -8.982 1.00 91.94 120 GLY A CA 1
ATOM 953 C C . GLY A 1 120 ? -5.562 -0.863 -8.594 1.00 91.94 120 GLY A C 1
ATOM 954 O O . GLY A 1 120 ? -5.944 -0.375 -7.531 1.00 91.94 120 GLY A O 1
ATOM 955 N N . ILE A 1 121 ? -6.417 -1.499 -9.399 1.00 94.94 121 ILE A N 1
ATOM 956 C CA . ILE A 1 121 ? -7.851 -1.630 -9.078 1.00 94.94 121 ILE A CA 1
ATOM 957 C C . ILE A 1 121 ? -8.058 -2.407 -7.769 1.00 94.94 121 ILE A C 1
ATOM 959 O O . ILE A 1 121 ? -8.897 -2.021 -6.953 1.00 94.94 121 ILE A O 1
ATOM 963 N N . LEU A 1 122 ? -7.288 -3.473 -7.532 1.00 94.12 122 LEU A N 1
ATOM 964 C CA . LEU A 1 122 ? -7.343 -4.209 -6.266 1.00 94.12 122 LEU A CA 1
ATOM 965 C C . LEU A 1 122 ? -6.970 -3.315 -5.077 1.00 94.12 122 LEU A C 1
ATOM 967 O O . LEU A 1 122 ? -7.657 -3.345 -4.054 1.00 94.12 122 LEU A O 1
ATOM 971 N N . GLU A 1 123 ? -5.938 -2.481 -5.216 1.00 94.19 123 GLU A N 1
ATOM 972 C CA . GLU A 1 123 ? -5.548 -1.529 -4.176 1.00 94.19 123 GLU A CA 1
ATOM 973 C C . GLU A 1 123 ? -6.637 -0.488 -3.905 1.00 94.19 123 GLU A C 1
ATOM 975 O O . GLU A 1 123 ? -6.900 -0.179 -2.742 1.00 94.19 123 GLU A O 1
ATOM 980 N N . LEU A 1 124 ? -7.325 0.001 -4.942 1.00 96.00 124 LEU A N 1
ATOM 981 C CA . LEU A 1 124 ? -8.471 0.901 -4.787 1.00 96.00 124 LEU A CA 1
ATOM 982 C C . LEU A 1 124 ? -9.589 0.244 -3.972 1.00 96.00 124 LEU A C 1
ATOM 984 O O . LEU A 1 124 ? -10.106 0.844 -3.028 1.00 96.00 124 LEU A O 1
ATOM 988 N N . VAL A 1 125 ? -9.950 -0.995 -4.316 1.00 96.94 125 VAL A N 1
ATOM 989 C CA . VAL A 1 125 ? -11.005 -1.745 -3.621 1.00 96.94 125 VAL A CA 1
ATOM 990 C C . VAL A 1 125 ? -10.636 -1.960 -2.153 1.00 96.94 125 VAL A C 1
ATOM 992 O O . VAL A 1 125 ? -11.471 -1.730 -1.275 1.00 96.94 125 VAL A O 1
ATOM 995 N N . VAL A 1 126 ? -9.391 -2.348 -1.866 1.00 95.06 126 VAL A N 1
ATOM 996 C CA . VAL A 1 126 ? -8.896 -2.511 -0.490 1.00 95.06 126 VAL A CA 1
ATOM 997 C C . VAL A 1 126 ? -8.891 -1.176 0.258 1.00 95.06 126 VAL A C 1
ATOM 999 O O . VAL A 1 126 ? -9.372 -1.116 1.392 1.00 95.06 126 VAL A O 1
ATOM 1002 N N . GLY A 1 127 ? -8.418 -0.106 -0.383 1.00 95.00 127 GLY A N 1
ATOM 1003 C CA . GLY A 1 127 ? -8.392 1.245 0.170 1.00 95.00 127 GLY A CA 1
ATOM 1004 C C . GLY A 1 127 ? -9.781 1.723 0.581 1.00 95.00 127 GLY A C 1
ATOM 1005 O O . GLY A 1 127 ? -9.976 2.113 1.730 1.00 95.00 127 GLY A O 1
ATOM 1006 N N . ILE A 1 128 ? -10.773 1.602 -0.307 1.00 95.19 128 ILE A N 1
ATOM 1007 C CA . ILE A 1 128 ? -12.172 1.962 -0.025 1.00 95.19 128 ILE A CA 1
ATOM 1008 C C . ILE A 1 128 ? -12.759 1.068 1.077 1.00 95.19 128 ILE A C 1
ATOM 1010 O O . ILE A 1 128 ? -13.407 1.559 2.006 1.00 95.19 128 ILE A O 1
ATOM 1014 N N . ALA A 1 129 ? -12.514 -0.243 1.023 1.00 93.31 129 ALA A N 1
ATOM 1015 C CA . ALA A 1 129 ? -13.059 -1.188 1.993 1.00 93.31 129 ALA A CA 1
ATOM 1016 C C . ALA A 1 129 ? -12.540 -0.955 3.426 1.00 93.31 129 ALA A C 1
ATOM 1018 O O . ALA A 1 129 ? -13.255 -1.252 4.386 1.00 93.31 129 ALA A O 1
ATOM 1019 N N . LEU A 1 130 ? -11.345 -0.374 3.595 1.00 92.25 130 LEU A N 1
ATOM 1020 C CA . LEU A 1 130 ? -10.801 0.019 4.902 1.00 92.25 130 LEU A CA 1
ATOM 1021 C C . LEU A 1 130 ? -11.552 1.195 5.554 1.00 92.25 130 LEU A C 1
ATOM 1023 O O . LEU A 1 130 ? -11.502 1.348 6.780 1.00 92.25 130 LEU A O 1
ATOM 1027 N N . PHE A 1 131 ? -12.312 1.984 4.789 1.00 91.69 131 PHE A N 1
ATOM 1028 C CA . PHE A 1 131 ? -13.178 3.027 5.350 1.00 91.69 131 PHE A CA 1
ATOM 1029 C C . PHE A 1 131 ? -14.507 2.479 5.884 1.00 91.69 131 PHE A C 1
ATOM 1031 O O . PHE A 1 131 ? -15.126 3.113 6.740 1.00 91.69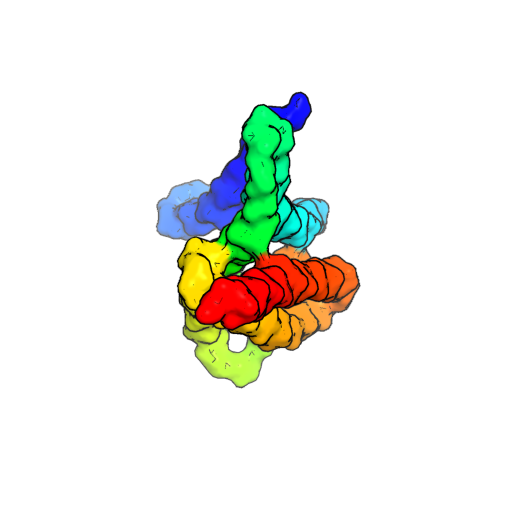 131 PHE A O 1
ATOM 1038 N N . ILE A 1 132 ? -14.924 1.288 5.440 1.00 90.81 132 ILE A N 1
ATOM 1039 C CA . ILE A 1 132 ? -16.226 0.695 5.763 1.00 90.81 132 ILE A CA 1
ATOM 1040 C C . ILE A 1 132 ? -16.075 -0.302 6.930 1.00 90.81 132 ILE A C 1
ATOM 1042 O O . ILE A 1 132 ? -15.515 -1.382 6.727 1.00 90.81 132 ILE A O 1
ATOM 1046 N N . PRO A 1 133 ? -16.633 -0.035 8.133 1.00 85.50 133 PRO A N 1
ATOM 1047 C CA . PRO A 1 133 ? -16.417 -0.868 9.327 1.00 85.50 133 PRO A CA 1
ATOM 1048 C C . PRO A 1 133 ? -16.730 -2.358 9.131 1.00 85.50 133 PRO A C 1
ATOM 1050 O O . PRO A 1 133 ? -16.010 -3.221 9.621 1.00 85.50 133 PRO A O 1
ATOM 1053 N N . LYS A 1 134 ? -17.767 -2.673 8.343 1.00 86.62 134 LYS A N 1
ATOM 1054 C CA . LYS A 1 134 ? -18.171 -4.052 8.025 1.00 86.62 134 LYS A CA 1
ATOM 1055 C C . LYS A 1 134 ? -17.082 -4.849 7.291 1.00 86.62 134 LYS A C 1
ATOM 1057 O O . LYS A 1 134 ? -17.010 -6.067 7.444 1.00 86.62 134 LYS A O 1
ATOM 1062 N N . TYR A 1 135 ? -16.253 -4.183 6.487 1.00 90.12 135 TYR A N 1
ATOM 1063 C CA . TYR A 1 135 ? -15.254 -4.829 5.632 1.00 90.12 135 TYR A CA 1
ATOM 1064 C C . TYR A 1 135 ? -13.817 -4.665 6.135 1.00 90.12 135 TYR A C 1
ATOM 1066 O O . TYR A 1 135 ? -12.939 -5.371 5.644 1.00 90.12 135 TYR A O 1
ATOM 1074 N N . GLN A 1 136 ? -13.575 -3.834 7.154 1.00 89.75 136 GLN A N 1
ATOM 1075 C CA . GLN A 1 136 ? -12.236 -3.486 7.648 1.00 89.75 136 GLN A CA 1
ATOM 1076 C C . GLN A 1 136 ? -11.330 -4.687 7.930 1.00 89.75 136 GLN A C 1
ATOM 1078 O O . GLN A 1 136 ? -10.194 -4.714 7.469 1.00 89.75 136 GLN A O 1
ATOM 1083 N N . VAL A 1 137 ? -11.819 -5.712 8.635 1.00 89.25 137 VAL A N 1
ATOM 1084 C CA . VAL A 1 137 ? -10.993 -6.889 8.967 1.00 89.25 137 VAL A CA 1
ATOM 1085 C C . VAL A 1 137 ? -10.603 -7.674 7.713 1.00 89.25 137 VAL A C 1
ATOM 1087 O O . VAL A 1 137 ? -9.470 -8.139 7.598 1.00 89.25 137 VAL A O 1
ATOM 1090 N N . ARG A 1 138 ? -11.530 -7.826 6.759 1.00 92.50 138 ARG A N 1
ATOM 1091 C CA . ARG A 1 138 ? -11.265 -8.537 5.497 1.00 92.50 138 A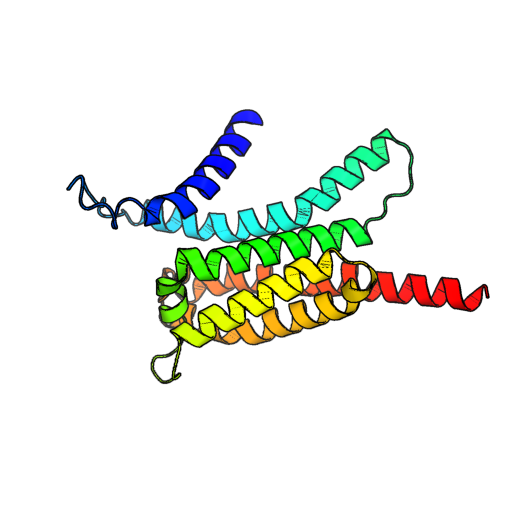RG A CA 1
ATOM 1092 C C . ARG A 1 138 ? -10.324 -7.724 4.610 1.00 92.50 138 ARG A C 1
ATOM 1094 O O . ARG A 1 138 ? -9.372 -8.285 4.080 1.00 92.50 138 ARG A O 1
ATOM 1101 N N . ALA A 1 139 ? -10.549 -6.416 4.523 1.00 93.56 139 ALA A N 1
ATOM 1102 C CA . ALA A 1 139 ? -9.710 -5.490 3.776 1.00 93.56 139 ALA A CA 1
ATOM 1103 C C . ALA A 1 139 ? -8.283 -5.431 4.343 1.00 93.56 139 ALA A C 1
ATOM 1105 O O . ALA A 1 139 ? -7.329 -5.513 3.584 1.00 93.56 139 ALA A O 1
ATOM 1106 N N . ALA A 1 140 ? -8.113 -5.403 5.668 1.00 93.25 140 ALA A N 1
ATOM 1107 C CA . ALA A 1 140 ? -6.795 -5.434 6.303 1.00 93.25 140 ALA A CA 1
ATOM 1108 C C . ALA A 1 140 ? -6.049 -6.759 6.057 1.00 93.25 140 ALA A C 1
ATOM 1110 O O . ALA A 1 140 ? -4.842 -6.751 5.831 1.00 93.25 140 ALA A O 1
ATOM 1111 N N . LYS A 1 141 ? -6.751 -7.902 6.045 1.00 94.00 141 LYS A N 1
ATOM 1112 C CA . LYS A 1 141 ? -6.149 -9.191 5.657 1.00 94.00 141 LYS A CA 1
ATOM 1113 C C . LYS A 1 141 ? -5.724 -9.198 4.188 1.00 94.00 141 LYS A C 1
ATOM 1115 O O . LYS A 1 141 ? -4.620 -9.643 3.886 1.00 94.00 141 LYS A O 1
ATOM 1120 N N . ALA A 1 142 ? -6.574 -8.685 3.296 1.00 95.06 142 ALA A N 1
ATOM 1121 C CA . ALA A 1 142 ? -6.247 -8.537 1.880 1.00 95.06 142 ALA A CA 1
ATOM 1122 C C . ALA A 1 142 ? -5.041 -7.606 1.681 1.00 95.06 142 ALA A C 1
ATOM 1124 O O . ALA A 1 142 ? -4.131 -7.950 0.935 1.00 95.06 142 ALA A O 1
ATOM 1125 N N . ALA A 1 143 ? -4.976 -6.498 2.424 1.00 94.25 143 ALA A N 1
ATOM 1126 C CA . ALA A 1 143 ? -3.844 -5.582 2.409 1.00 94.25 143 ALA A CA 1
ATOM 1127 C C . ALA A 1 143 ? -2.526 -6.280 2.790 1.00 94.25 143 ALA A C 1
ATOM 1129 O O . ALA A 1 143 ? -1.520 -6.155 2.097 1.00 94.25 143 ALA A O 1
ATOM 1130 N N . ILE A 1 144 ? -2.525 -7.078 3.864 1.00 94.88 144 ILE A N 1
ATOM 1131 C CA . ILE A 1 144 ? -1.343 -7.865 4.253 1.00 94.88 144 ILE A CA 1
ATOM 1132 C C . ILE A 1 144 ? -0.947 -8.838 3.135 1.00 94.88 144 ILE A C 1
ATOM 1134 O O . ILE A 1 144 ? 0.228 -8.912 2.781 1.00 94.88 144 ILE A O 1
ATOM 1138 N N . ALA A 1 145 ? -1.913 -9.553 2.553 1.00 94.50 145 ALA A N 1
ATOM 1139 C CA . ALA A 1 145 ? -1.648 -10.492 1.466 1.00 94.50 145 ALA A CA 1
ATOM 1140 C C . ALA A 1 145 ? -1.032 -9.797 0.239 1.00 94.50 145 ALA A C 1
ATOM 1142 O O . ALA A 1 145 ? -0.053 -10.296 -0.314 1.00 94.50 145 ALA A O 1
ATOM 1143 N N . MET A 1 146 ? -1.543 -8.624 -0.146 1.00 92.50 146 MET A N 1
ATOM 1144 C CA . MET A 1 146 ? -0.991 -7.828 -1.247 1.00 92.50 146 MET A CA 1
ATOM 1145 C C . MET A 1 146 ? 0.426 -7.343 -0.940 1.00 92.50 146 MET A C 1
ATOM 1147 O O . MET A 1 146 ? 1.308 -7.463 -1.786 1.00 92.50 146 MET A O 1
ATOM 1151 N N . PHE A 1 147 ? 0.694 -6.886 0.286 1.00 92.44 147 PHE A N 1
ATOM 1152 C CA . PHE A 1 147 ? 2.044 -6.490 0.682 1.00 92.44 147 PHE A CA 1
ATOM 1153 C C . PHE A 1 147 ? 3.054 -7.636 0.586 1.00 92.44 147 PHE A C 1
ATOM 1155 O O . PHE A 1 147 ? 4.182 -7.417 0.137 1.00 92.44 147 PHE A O 1
ATOM 1162 N N . VAL A 1 148 ? 2.661 -8.847 0.977 1.00 92.44 148 VAL A N 1
ATOM 1163 C CA . VAL A 1 148 ? 3.509 -10.036 0.834 1.00 92.44 148 VAL A CA 1
ATOM 1164 C C . VAL A 1 148 ? 3.696 -10.387 -0.643 1.00 92.44 148 VAL A C 1
ATOM 1166 O O . VAL A 1 148 ? 4.819 -10.645 -1.070 1.00 92.44 148 VAL A O 1
ATOM 1169 N N . LEU A 1 149 ? 2.627 -10.332 -1.442 1.00 89.50 149 LEU A N 1
ATOM 1170 C CA . LEU A 1 149 ? 2.656 -10.688 -2.862 1.00 89.50 149 LEU A CA 1
ATOM 1171 C C . LEU A 1 149 ? 3.474 -9.709 -3.716 1.00 89.50 149 LEU A C 1
ATOM 1173 O O . LEU A 1 149 ? 4.100 -10.117 -4.690 1.00 89.50 149 LEU A O 1
ATOM 1177 N N . PHE A 1 150 ? 3.491 -8.424 -3.364 1.00 88.88 150 PHE A N 1
ATOM 1178 C CA . PHE A 1 150 ? 4.234 -7.402 -4.108 1.00 88.88 150 PHE A CA 1
ATOM 1179 C C . PHE A 1 150 ? 5.711 -7.344 -3.722 1.00 88.88 150 PHE A C 1
ATOM 1181 O O . PHE A 1 150 ? 6.526 -6.831 -4.488 1.00 88.88 150 PHE A O 1
ATOM 1188 N N . PHE A 1 151 ? 6.087 -7.877 -2.556 1.00 89.06 151 PHE A N 1
ATOM 1189 C CA . PHE A 1 151 ? 7.470 -7.844 -2.089 1.00 89.06 151 PHE A CA 1
ATOM 1190 C C . PHE A 1 151 ? 8.471 -8.489 -3.072 1.00 89.06 151 PHE A C 1
ATOM 1192 O O . PHE A 1 151 ? 9.478 -7.841 -3.359 1.00 89.06 151 PHE A O 1
ATOM 1199 N N . PRO A 1 152 ? 8.204 -9.661 -3.685 1.00 87.88 152 PRO A N 1
ATOM 1200 C CA . PRO A 1 152 ? 9.061 -10.223 -4.730 1.00 87.88 152 PRO A CA 1
ATOM 1201 C C . PRO A 1 152 ? 9.316 -9.285 -5.917 1.00 87.88 152 PRO A C 1
ATOM 1203 O O . PRO A 1 152 ? 10.452 -9.187 -6.376 1.00 87.88 152 PRO A O 1
ATOM 1206 N N . ALA A 1 153 ? 8.300 -8.552 -6.389 1.00 87.44 153 ALA A N 1
ATOM 1207 C CA . ALA A 1 153 ? 8.470 -7.585 -7.479 1.00 87.44 153 ALA A CA 1
ATOM 1208 C C . ALA A 1 153 ? 9.406 -6.435 -7.068 1.00 87.44 153 ALA A C 1
ATOM 1210 O O . ALA A 1 153 ? 10.242 -5.985 -7.846 1.00 87.44 153 ALA A O 1
ATOM 1211 N N . ASN A 1 154 ? 9.324 -6.010 -5.808 1.00 89.50 154 ASN A N 1
ATOM 1212 C CA . ASN A 1 154 ? 10.177 -4.960 -5.251 1.00 89.50 154 ASN A CA 1
ATOM 1213 C C . ASN A 1 154 ? 11.630 -5.424 -5.089 1.00 89.50 154 ASN A C 1
ATOM 1215 O O . ASN A 1 154 ? 12.554 -4.664 -5.368 1.00 89.50 154 ASN A O 1
ATOM 1219 N N . VAL A 1 155 ? 11.830 -6.680 -4.677 1.00 89.38 155 VAL A N 1
ATOM 1220 C CA . VAL A 1 155 ? 13.153 -7.316 -4.613 1.00 89.38 155 VAL A CA 1
ATOM 1221 C C . VAL A 1 155 ? 13.757 -7.431 -6.009 1.00 89.38 155 VAL A C 1
ATOM 1223 O O . VAL A 1 155 ? 14.899 -7.025 -6.204 1.00 89.38 155 VAL A O 1
ATOM 1226 N N . TYR A 1 156 ? 12.991 -7.905 -6.994 1.00 89.19 156 TYR A N 1
ATOM 1227 C CA . TYR A 1 156 ? 13.448 -7.991 -8.382 1.00 89.19 156 TYR A CA 1
ATOM 1228 C C . TYR A 1 156 ? 13.850 -6.618 -8.938 1.00 89.19 156 TYR A C 1
ATOM 1230 O O . TYR A 1 156 ? 14.951 -6.473 -9.471 1.00 89.19 156 TYR A O 1
ATOM 1238 N N . ALA A 1 157 ? 12.995 -5.608 -8.765 1.00 87.56 157 ALA A N 1
ATOM 1239 C CA . ALA A 1 157 ? 13.265 -4.245 -9.210 1.00 87.56 157 ALA A CA 1
ATOM 1240 C C . ALA A 1 157 ? 14.530 -3.660 -8.559 1.00 87.56 157 ALA A C 1
ATOM 1242 O O . ALA A 1 157 ? 15.348 -3.061 -9.252 1.00 87.56 157 ALA A O 1
ATOM 1243 N N . ALA A 1 158 ? 14.727 -3.884 -7.254 1.00 88.56 158 ALA A N 1
ATOM 1244 C CA . ALA A 1 158 ? 15.912 -3.419 -6.536 1.00 88.56 158 ALA A CA 1
ATOM 1245 C C . ALA A 1 158 ? 17.188 -4.154 -6.968 1.00 88.56 158 ALA A C 1
ATOM 1247 O O . ALA A 1 158 ? 18.222 -3.523 -7.130 1.00 88.56 158 ALA A O 1
ATOM 1248 N N . ILE A 1 159 ? 17.144 -5.473 -7.181 1.00 90.00 159 ILE A N 1
ATOM 1249 C CA . ILE A 1 159 ? 18.323 -6.242 -7.618 1.00 90.00 159 ILE A CA 1
ATOM 1250 C C . ILE A 1 159 ? 18.776 -5.817 -9.016 1.00 90.00 159 ILE A C 1
ATOM 1252 O O . ILE A 1 159 ? 19.973 -5.737 -9.275 1.00 90.00 159 ILE A O 1
ATOM 1256 N N . ASN A 1 160 ? 17.827 -5.528 -9.905 1.00 87.50 160 ASN A N 1
ATOM 1257 C CA . ASN A 1 160 ? 18.124 -5.125 -11.278 1.00 87.50 160 ASN A CA 1
ATOM 1258 C C . ASN A 1 160 ? 18.287 -3.603 -11.436 1.00 87.50 160 ASN A C 1
ATOM 1260 O O . ASN A 1 160 ? 18.548 -3.137 -12.540 1.00 87.50 160 ASN A O 1
ATOM 1264 N N . SER A 1 161 ? 18.136 -2.826 -10.360 1.00 88.12 161 SER A N 1
ATOM 1265 C CA . SER A 1 161 ? 18.181 -1.358 -10.374 1.00 88.12 161 SER A CA 1
ATOM 1266 C C . SER A 1 161 ? 17.216 -0.698 -11.376 1.00 88.12 161 SER A C 1
ATOM 1268 O O . SER A 1 161 ? 17.529 0.337 -11.968 1.00 88.12 161 SER A O 1
ATOM 1270 N N . ILE A 1 162 ? 16.030 -1.283 -11.566 1.00 85.56 162 ILE A N 1
ATOM 1271 C CA . ILE A 1 162 ? 15.012 -0.854 -12.545 1.00 85.56 162 ILE A CA 1
ATOM 1272 C C . ILE A 1 162 ? 13.716 -0.395 -11.869 1.00 85.56 162 ILE A C 1
ATOM 1274 O O . ILE A 1 162 ? 13.455 -0.707 -10.708 1.00 85.56 162 ILE A O 1
ATOM 1278 N N . GLY A 1 163 ? 12.865 0.319 -12.608 1.00 82.44 163 GLY A N 1
ATOM 1279 C CA . GLY A 1 163 ? 11.548 0.749 -12.138 1.00 82.44 163 GLY A CA 1
ATOM 1280 C C . GLY A 1 163 ? 11.537 2.168 -11.576 1.00 82.44 163 GLY A C 1
ATOM 1281 O O . GLY A 1 163 ? 12.201 3.053 -12.110 1.00 82.44 163 GLY A O 1
ATOM 1282 N N . LEU A 1 164 ? 10.759 2.419 -10.515 1.00 81.44 164 LEU A N 1
ATOM 1283 C CA . LEU A 1 164 ? 10.529 3.763 -9.951 1.00 81.44 164 LEU A CA 1
ATOM 1284 C C . LEU A 1 164 ? 10.685 3.812 -8.426 1.00 81.44 164 LEU A C 1
ATOM 1286 O O . LEU A 1 164 ? 10.709 2.780 -7.782 1.00 81.44 164 LEU A O 1
ATOM 1290 N N . GLY A 1 165 ? 10.718 4.998 -7.815 1.00 71.75 165 GLY A N 1
ATOM 1291 C CA . GLY A 1 165 ? 10.596 5.126 -6.354 1.00 71.75 165 GLY A CA 1
ATOM 1292 C C . GLY A 1 165 ? 11.830 4.712 -5.546 1.00 71.75 165 GLY A C 1
ATOM 1293 O O . GLY A 1 165 ? 11.685 4.394 -4.373 1.00 71.75 165 GLY A O 1
ATOM 1294 N N . GLY A 1 166 ? 13.024 4.716 -6.147 1.00 75.75 166 GLY A N 1
ATOM 1295 C CA . GLY A 1 166 ? 14.290 4.463 -5.447 1.00 75.75 166 GLY A CA 1
ATOM 1296 C C . GLY A 1 166 ? 14.938 3.113 -5.737 1.00 75.75 166 GLY A C 1
ATOM 1297 O O . GLY A 1 166 ? 16.076 2.899 -5.339 1.00 75.75 166 GLY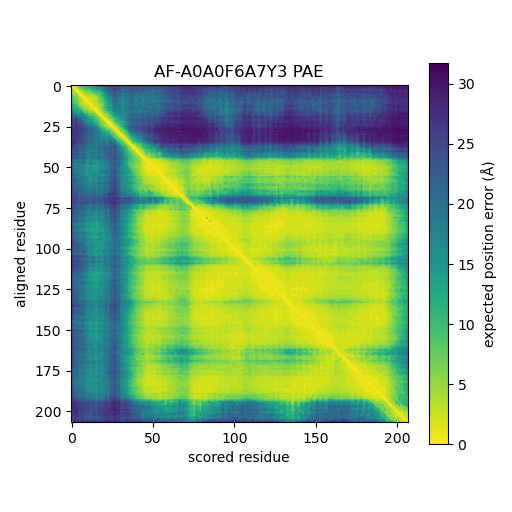 A O 1
ATOM 1298 N N . HIS A 1 167 ? 14.282 2.221 -6.488 1.00 81.31 167 HIS A N 1
ATOM 1299 C CA . HIS A 1 167 ? 14.874 0.929 -6.868 1.00 81.31 167 HIS A CA 1
ATOM 1300 C C . HIS A 1 167 ? 16.159 1.070 -7.682 1.00 81.31 167 HIS A C 1
ATOM 1302 O O . HIS A 1 167 ? 16.977 0.163 -7.658 1.00 81.31 167 HIS A O 1
ATOM 1308 N N . GLN A 1 168 ? 16.384 2.211 -8.341 1.00 82.62 168 GLN A N 1
ATOM 1309 C CA . GLN A 1 168 ? 17.609 2.486 -9.098 1.00 82.62 168 GLN A CA 1
ATOM 1310 C C . GLN A 1 168 ? 18.861 2.564 -8.216 1.00 82.62 168 GLN A C 1
ATOM 1312 O O . GLN A 1 168 ? 19.973 2.512 -8.733 1.00 82.62 168 GLN A O 1
ATOM 1317 N N . TRP A 1 169 ? 18.695 2.679 -6.896 1.00 78.94 169 TRP A N 1
ATOM 1318 C CA . TRP A 1 169 ? 19.793 2.620 -5.931 1.00 78.94 169 TRP A CA 1
ATOM 1319 C C . TRP A 1 169 ? 20.299 1.192 -5.698 1.00 78.94 169 TRP A C 1
ATOM 1321 O O . TRP A 1 169 ? 21.261 0.984 -4.962 1.00 78.94 169 TRP A O 1
ATOM 1331 N N . GLY A 1 170 ? 19.657 0.198 -6.309 1.00 83.88 170 GLY A N 1
ATOM 1332 C CA . GLY A 1 170 ? 20.045 -1.191 -6.175 1.00 83.88 170 GLY A CA 1
ATOM 1333 C C . GLY A 1 170 ? 19.509 -1.845 -4.894 1.00 83.88 170 GLY A C 1
ATOM 1334 O O . GLY A 1 170 ? 18.586 -1.332 -4.247 1.00 83.88 170 GLY A O 1
ATOM 1335 N N . PRO A 1 171 ? 20.108 -2.974 -4.473 1.00 87.81 171 PRO A N 1
ATOM 1336 C CA . PRO A 1 171 ? 19.657 -3.751 -3.318 1.00 87.81 171 PRO A CA 1
ATOM 1337 C C . PRO A 1 171 ? 19.626 -2.979 -1.993 1.00 87.81 171 PRO A C 1
ATOM 1339 O O . PRO A 1 171 ? 18.847 -3.333 -1.110 1.00 87.81 171 PRO A O 1
ATOM 1342 N N . ILE A 1 172 ? 20.424 -1.911 -1.848 1.00 86.00 172 ILE A N 1
ATOM 1343 C CA . ILE A 1 172 ? 20.457 -1.092 -0.624 1.00 86.00 1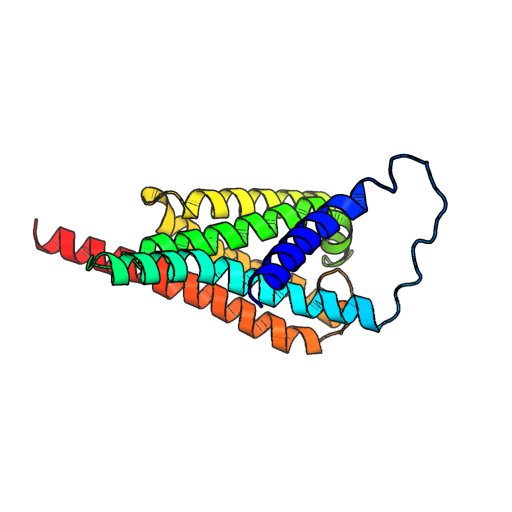72 ILE A CA 1
ATOM 1344 C C . ILE A 1 172 ? 19.086 -0.488 -0.301 1.00 86.00 172 ILE A C 1
ATOM 1346 O O . ILE A 1 172 ? 18.720 -0.358 0.866 1.00 86.00 172 ILE A O 1
ATOM 1350 N N . TYR A 1 173 ? 18.279 -0.199 -1.325 1.00 82.88 173 TYR A N 1
ATOM 1351 C CA . TYR A 1 173 ? 16.933 0.340 -1.161 1.00 82.88 173 TYR A CA 1
ATOM 1352 C C . TYR A 1 173 ? 16.000 -0.616 -0.397 1.00 82.88 173 TYR A C 1
ATOM 1354 O O . TYR A 1 173 ? 15.075 -0.175 0.292 1.00 82.88 173 TYR A O 1
ATOM 1362 N N . LEU A 1 174 ? 16.266 -1.928 -0.425 1.00 86.62 174 LEU A N 1
ATOM 1363 C CA . LEU A 1 174 ? 15.500 -2.908 0.348 1.00 86.62 174 LEU A CA 1
ATOM 1364 C C . LEU A 1 174 ? 15.659 -2.722 1.862 1.00 86.62 174 LEU A C 1
ATOM 1366 O O . LEU A 1 174 ? 14.742 -3.086 2.597 1.00 86.62 174 LEU A O 1
ATOM 1370 N N . LEU A 1 175 ? 16.745 -2.097 2.334 1.00 87.31 175 LEU A N 1
ATOM 1371 C CA . LEU A 1 175 ? 16.905 -1.745 3.751 1.00 87.31 175 LEU A CA 1
ATOM 1372 C C . LEU A 1 175 ? 15.954 -0.635 4.198 1.00 87.31 175 LEU A C 1
ATOM 1374 O O . LEU A 1 175 ? 15.641 -0.549 5.377 1.00 87.31 175 LEU A O 1
ATOM 1378 N N . ILE A 1 176 ? 15.469 0.196 3.277 1.00 86.94 176 ILE A N 1
ATOM 1379 C CA . ILE A 1 176 ? 14.446 1.208 3.572 1.00 86.94 176 ILE A CA 1
ATOM 1380 C C . ILE A 1 176 ? 13.061 0.597 3.365 1.00 86.94 176 ILE A C 1
ATOM 1382 O O . ILE A 1 176 ? 12.167 0.718 4.208 1.00 86.94 176 ILE A O 1
ATOM 1386 N N . ARG A 1 177 ? 12.879 -0.103 2.242 1.00 87.50 177 ARG A N 1
ATOM 1387 C CA . ARG A 1 177 ? 11.572 -0.620 1.844 1.00 87.50 177 ARG A CA 1
ATOM 1388 C C . ARG A 1 177 ? 11.100 -1.806 2.680 1.00 87.50 177 ARG A C 1
ATOM 1390 O O . ARG A 1 177 ? 9.916 -1.875 2.996 1.00 87.50 177 ARG A O 1
ATOM 1397 N N . GLY A 1 178 ? 11.994 -2.720 3.046 1.00 88.88 178 GLY A N 1
ATOM 1398 C CA . GLY A 1 178 ? 11.679 -3.877 3.886 1.00 88.88 178 GLY A CA 1
ATOM 1399 C C . GLY A 1 178 ? 11.069 -3.463 5.229 1.00 88.88 178 GLY A C 1
ATOM 1400 O O . GLY A 1 178 ? 9.939 -3.863 5.516 1.00 88.88 178 GLY A O 1
ATOM 1401 N N . PRO A 1 179 ? 11.736 -2.601 6.019 1.00 92.56 179 PRO A N 1
ATOM 1402 C CA . PRO A 1 179 ? 11.181 -2.090 7.269 1.00 92.56 179 PRO A CA 1
ATOM 1403 C C . PRO A 1 179 ? 9.857 -1.346 7.093 1.00 92.56 179 PRO A C 1
ATOM 1405 O O . PRO A 1 179 ? 8.929 -1.592 7.859 1.00 92.56 179 PRO A O 1
ATOM 1408 N N . LEU A 1 180 ? 9.717 -0.503 6.061 1.00 89.44 180 LEU A N 1
ATOM 1409 C CA . LEU A 1 180 ? 8.442 0.163 5.765 1.00 89.44 180 LEU A CA 1
ATOM 1410 C C . LEU A 1 180 ? 7.314 -0.853 5.525 1.00 89.44 180 LEU A C 1
ATOM 1412 O O . LEU A 1 180 ? 6.225 -0.715 6.081 1.00 89.44 180 LEU A O 1
ATOM 1416 N N . GLN A 1 181 ? 7.578 -1.894 4.734 1.00 92.69 181 GLN A N 1
ATOM 1417 C CA . GLN A 1 181 ? 6.606 -2.948 4.451 1.00 92.69 181 GLN A CA 1
ATOM 1418 C C . GLN A 1 181 ? 6.206 -3.699 5.728 1.00 92.69 181 GLN A C 1
ATOM 1420 O O . GLN A 1 181 ? 5.022 -3.953 5.956 1.00 92.69 181 GLN A O 1
ATOM 1425 N N . LEU A 1 182 ? 7.177 -4.013 6.591 1.00 93.19 182 LEU A N 1
ATOM 1426 C CA . LEU A 1 182 ? 6.928 -4.653 7.884 1.00 93.19 182 LEU A CA 1
ATOM 1427 C C . LEU A 1 182 ? 6.098 -3.763 8.813 1.00 93.19 182 LEU A C 1
ATOM 1429 O O . LEU A 1 182 ? 5.209 -4.274 9.497 1.00 93.19 182 LEU A O 1
ATOM 1433 N N . ILE A 1 183 ? 6.336 -2.448 8.811 1.00 93.81 183 ILE A N 1
ATOM 1434 C CA . ILE A 1 183 ? 5.529 -1.478 9.562 1.00 93.81 183 ILE A CA 1
ATOM 1435 C C . ILE A 1 183 ? 4.082 -1.501 9.065 1.00 93.81 183 ILE A C 1
ATOM 1437 O O . ILE A 1 183 ? 3.171 -1.620 9.882 1.00 93.81 183 ILE A O 1
ATOM 1441 N N . LEU A 1 184 ? 3.850 -1.458 7.750 1.00 92.38 184 LEU A N 1
ATOM 1442 C CA . LEU A 1 184 ? 2.499 -1.479 7.173 1.00 92.38 184 LEU A CA 1
ATOM 1443 C C . LEU A 1 184 ? 1.753 -2.789 7.472 1.00 92.38 184 LEU A C 1
ATOM 1445 O O . LEU A 1 184 ? 0.576 -2.761 7.842 1.00 92.38 184 LEU A O 1
ATOM 1449 N N . ILE A 1 185 ? 2.438 -3.932 7.373 1.00 93.50 185 ILE A N 1
ATOM 1450 C CA . ILE A 1 185 ? 1.877 -5.246 7.724 1.00 93.50 185 ILE A CA 1
ATOM 1451 C C . ILE A 1 185 ? 1.534 -5.302 9.218 1.00 93.50 185 ILE A C 1
ATOM 1453 O O . ILE A 1 185 ? 0.425 -5.697 9.589 1.00 93.50 185 ILE A O 1
ATOM 1457 N N . SER A 1 186 ? 2.460 -4.871 10.077 1.00 92.94 186 SER A N 1
ATOM 1458 C CA . SER A 1 186 ? 2.261 -4.851 11.530 1.00 92.94 186 SER A CA 1
ATOM 1459 C C . SER A 1 186 ? 1.104 -3.929 11.912 1.00 92.94 186 SER A C 1
ATOM 1461 O O . SER A 1 186 ? 0.254 -4.305 12.719 1.00 92.94 186 SER A O 1
ATOM 1463 N N . TRP A 1 187 ? 1.010 -2.757 11.283 1.00 92.69 187 TRP A N 1
ATOM 1464 C CA . TRP A 1 187 ? -0.082 -1.804 11.473 1.00 92.69 187 TRP A CA 1
ATOM 1465 C C . TRP A 1 187 ? -1.439 -2.423 11.129 1.00 92.69 187 TRP A C 1
ATOM 1467 O O . TRP A 1 187 ? -2.361 -2.408 11.949 1.00 92.69 187 TRP A O 1
ATOM 1477 N N . ALA A 1 188 ? -1.549 -3.033 9.945 1.00 92.31 188 ALA A N 1
ATOM 1478 C CA . ALA A 1 188 ? -2.763 -3.713 9.505 1.00 92.31 188 ALA A CA 1
ATOM 1479 C C . ALA A 1 188 ? -3.170 -4.839 10.473 1.00 92.31 188 ALA A C 1
ATOM 1481 O O . ALA A 1 188 ? -4.344 -4.966 10.833 1.00 92.31 188 ALA A O 1
ATOM 1482 N N . TYR A 1 189 ? -2.210 -5.631 10.952 1.00 92.25 189 TYR A N 1
ATOM 1483 C CA . TYR A 1 189 ? -2.490 -6.740 11.859 1.00 92.25 189 TYR A CA 1
ATOM 1484 C C . TYR A 1 189 ? -2.912 -6.275 13.259 1.00 92.25 189 TYR A C 1
ATOM 1486 O O . TYR A 1 189 ? -3.974 -6.664 13.759 1.00 92.25 189 TYR A O 1
ATOM 1494 N N . PHE A 1 190 ? -2.108 -5.430 13.903 1.00 88.12 190 PHE A N 1
ATOM 1495 C CA . PHE A 1 190 ? -2.339 -5.051 15.294 1.00 88.12 190 PHE A CA 1
ATOM 1496 C C . PHE A 1 190 ? -3.500 -4.074 15.457 1.00 88.12 190 PHE A C 1
ATOM 1498 O O . PHE A 1 190 ? -4.301 -4.250 16.377 1.00 88.12 190 PHE A O 1
ATOM 1505 N N . LEU A 1 191 ? -3.621 -3.079 14.576 1.00 87.50 191 LEU A N 1
ATOM 1506 C CA . LEU A 1 191 ? -4.610 -2.014 14.746 1.00 87.50 191 LEU A CA 1
ATOM 1507 C C . LEU A 1 191 ? -5.925 -2.322 14.034 1.00 87.50 191 LEU A C 1
ATOM 1509 O O . LEU A 1 191 ? -6.981 -2.074 14.607 1.00 87.50 191 LEU A O 1
ATOM 1513 N N . CYS A 1 192 ? -5.894 -2.932 12.846 1.00 86.62 192 CYS A N 1
ATOM 1514 C CA . CYS A 1 192 ? -7.130 -3.210 12.109 1.00 86.62 192 CYS A CA 1
ATOM 1515 C C . CYS A 1 192 ? -7.749 -4.578 12.401 1.00 86.62 192 CYS A C 1
ATOM 1517 O O . CYS A 1 192 ? -8.975 -4.678 12.458 1.00 86.62 192 CYS A O 1
ATOM 1519 N N . ILE A 1 193 ? -6.946 -5.624 12.626 1.00 86.00 193 ILE A N 1
ATOM 1520 C CA . ILE A 1 193 ? -7.462 -6.994 12.807 1.00 86.00 193 ILE A CA 1
ATOM 1521 C C . ILE A 1 193 ? -7.623 -7.355 14.291 1.00 86.00 193 ILE A C 1
ATOM 1523 O O . ILE A 1 193 ? -8.717 -7.743 14.724 1.00 86.00 193 ILE A O 1
ATOM 1527 N N . ARG A 1 194 ? -6.549 -7.243 15.086 1.00 81.06 194 ARG A N 1
ATOM 1528 C CA . ARG A 1 194 ? -6.526 -7.734 16.476 1.00 81.06 194 ARG A CA 1
ATOM 1529 C C . ARG A 1 194 ? -7.539 -7.009 17.368 1.00 81.06 194 ARG A C 1
ATOM 1531 O O . ARG A 1 194 ? -8.274 -7.667 18.102 1.00 81.06 194 ARG A O 1
ATOM 1538 N N . GLN A 1 195 ? -7.637 -5.683 17.260 1.00 72.50 195 GLN A N 1
ATOM 1539 C CA . GLN A 1 195 ? -8.574 -4.889 18.068 1.00 72.50 195 GLN A CA 1
ATOM 1540 C C . GLN A 1 195 ? -10.050 -5.159 17.715 1.00 72.50 195 GLN A C 1
ATOM 1542 O O . GLN A 1 195 ? -10.894 -5.199 18.609 1.00 72.50 195 GLN A O 1
ATOM 1547 N N . HIS A 1 196 ? -10.362 -5.460 16.446 1.00 67.38 196 HIS A N 1
ATOM 1548 C CA . HIS A 1 196 ? -11.742 -5.738 16.013 1.00 67.38 196 HIS A CA 1
ATOM 1549 C C . HIS A 1 196 ? -12.261 -7.060 16.582 1.00 67.38 196 HIS A C 1
ATOM 1551 O O . HIS A 1 196 ? -13.420 -7.173 16.977 1.00 67.38 196 HIS A O 1
ATOM 1557 N N . THR A 1 197 ? -11.377 -8.060 16.629 1.00 62.56 197 THR A N 1
ATOM 1558 C CA . THR A 1 197 ? -11.689 -9.384 17.175 1.00 62.56 197 THR A CA 1
ATOM 1559 C C . THR A 1 197 ? -11.864 -9.319 18.694 1.00 62.56 197 THR A C 1
ATOM 1561 O O . THR A 1 197 ? -12.753 -9.971 19.233 1.00 62.56 197 THR A O 1
ATOM 1564 N N . GLY A 1 198 ? -11.054 -8.503 19.382 1.00 62.34 198 GLY A N 1
ATOM 1565 C CA . GLY A 1 198 ? -11.182 -8.276 20.824 1.00 62.34 198 GLY A CA 1
ATOM 1566 C C . GLY A 1 198 ? -12.521 -7.643 21.207 1.00 62.34 198 GLY A C 1
ATOM 1567 O O . GLY A 1 198 ? -13.197 -8.151 22.098 1.00 62.34 198 GLY A O 1
ATOM 1568 N N . LYS A 1 199 ? -12.948 -6.602 20.478 1.00 61.00 199 LYS A N 1
ATOM 1569 C CA . LYS A 1 199 ? -14.235 -5.934 20.718 1.00 61.00 199 LYS A CA 1
ATOM 1570 C C . LYS A 1 199 ? -15.432 -6.861 20.476 1.00 61.00 199 LYS A C 1
ATOM 1572 O O . LYS A 1 199 ? -16.299 -6.979 21.329 1.00 61.00 199 LYS A O 1
ATOM 1577 N N . SER A 1 200 ? -15.425 -7.598 19.362 1.00 61.50 200 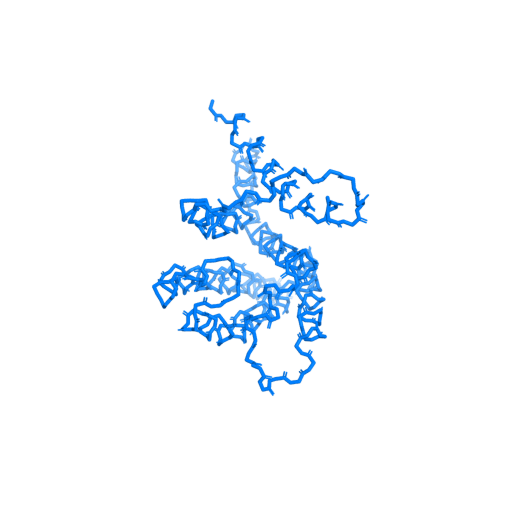SER A N 1
ATOM 1578 C CA . SER A 1 200 ? -16.509 -8.533 19.031 1.00 61.50 200 SER A CA 1
ATOM 1579 C C . SER A 1 200 ? -16.684 -9.659 20.056 1.00 61.50 200 SER A C 1
ATOM 1581 O O . SER A 1 200 ? -17.808 -10.106 20.253 1.00 61.50 200 SER A O 1
ATOM 1583 N N . LYS A 1 201 ? -15.601 -10.144 20.682 1.00 62.75 201 LYS A N 1
ATOM 1584 C CA . LYS A 1 201 ? -15.686 -11.181 21.725 1.00 62.75 201 LYS A CA 1
ATOM 1585 C C . LYS A 1 201 ? -16.262 -10.643 23.032 1.00 62.75 201 LYS A C 1
ATOM 1587 O O . LYS A 1 201 ? -17.061 -11.327 23.654 1.00 62.75 201 LYS A O 1
ATOM 1592 N N . HIS A 1 202 ? -15.862 -9.435 23.423 1.00 67.06 202 HIS A N 1
ATOM 1593 C CA . HIS A 1 202 ? -16.378 -8.770 24.616 1.00 67.06 202 HIS A CA 1
ATOM 1594 C C . HIS A 1 202 ? -17.888 -8.500 24.504 1.00 67.06 202 HIS A C 1
ATOM 1596 O O . HIS A 1 202 ? -18.641 -8.796 25.427 1.00 67.06 202 HIS A O 1
ATOM 1602 N N . ASP A 1 203 ? -18.339 -8.016 23.344 1.00 69.00 203 ASP A N 1
ATOM 1603 C CA . ASP A 1 203 ? -19.758 -7.728 23.099 1.00 69.00 203 ASP A CA 1
ATOM 1604 C C . ASP A 1 203 ? -20.611 -9.016 23.078 1.00 69.00 203 ASP A C 1
ATOM 1606 O O . ASP A 1 203 ? -21.757 -9.000 23.510 1.00 69.00 203 ASP A O 1
ATOM 1610 N N . ALA A 1 204 ? -20.042 -10.147 22.639 1.00 66.00 204 ALA A N 1
ATOM 1611 C CA . ALA A 1 204 ? -20.712 -11.451 22.630 1.00 66.00 204 ALA A CA 1
ATOM 1612 C C . ALA A 1 204 ? -20.735 -12.165 23.995 1.00 66.00 204 ALA A C 1
ATOM 1614 O O . ALA A 1 204 ? -21.556 -13.050 24.182 1.00 66.00 204 ALA A O 1
ATOM 1615 N N . SER A 1 205 ? -19.849 -11.823 24.940 1.00 66.12 205 SER A N 1
ATOM 1616 C CA . SER A 1 205 ? -19.886 -12.378 26.307 1.00 66.12 205 SER A CA 1
ATOM 1617 C C . SER A 1 205 ? -20.857 -11.653 27.244 1.00 66.12 205 SER A C 1
ATOM 1619 O O . SER A 1 205 ? -21.074 -12.107 28.362 1.00 66.12 205 SER A O 1
ATOM 1621 N N . LEU A 1 206 ? -21.380 -10.502 26.814 1.00 70.19 206 LEU A N 1
ATOM 1622 C CA . LEU A 1 206 ? -22.327 -9.670 27.564 1.00 70.19 206 LEU A CA 1
ATOM 1623 C C . LEU A 1 206 ? -23.777 -9.804 27.062 1.00 70.19 206 LEU A C 1
ATOM 1625 O O . LEU A 1 206 ? -24.661 -9.158 27.623 1.00 70.19 206 LEU A O 1
ATOM 1629 N N . ALA A 1 207 ? -24.001 -10.597 26.010 1.00 55.44 207 ALA A N 1
ATOM 1630 C CA . ALA A 1 207 ? -25.305 -10.914 25.427 1.00 55.44 207 ALA A CA 1
ATOM 1631 C C . ALA A 1 207 ? -25.691 -12.359 25.761 1.00 55.44 207 ALA A C 1
ATOM 1633 O O . ALA A 1 207 ? -26.900 -12.597 25.970 1.00 55.44 207 ALA A O 1
#

Solvent-accessible surface area (backbone atoms only — not comparable to full-atom values): 10924 Å² total; per-residue (Å²): 124,70,67,63,54,54,54,50,52,51,47,48,58,47,50,67,60,53,68,64,58,62,76,78,65,86,66,77,99,64,77,85,64,84,77,54,72,71,59,63,54,53,55,26,59,44,52,63,51,52,42,53,48,41,33,43,47,48,36,51,54,46,48,55,52,21,66,77,61,80,44,88,68,66,59,44,64,29,41,26,37,6,50,13,48,36,27,42,53,52,22,52,43,36,74,72,42,38,70,35,55,37,54,25,47,64,88,87,54,78,62,45,66,59,49,44,50,50,53,20,53,52,30,37,53,36,15,57,30,23,68,37,80,94,38,22,50,61,23,30,51,50,50,40,52,49,56,61,66,48,44,62,43,52,51,51,11,11,69,70,36,33,42,59,77,38,18,62,68,19,59,66,38,49,72,58,50,49,57,52,50,52,49,54,41,48,47,30,44,57,40,32,36,50,51,53,56,53,52,57,52,55,60,61,74,76,109

Secondary structure (DSSP, 8-state):
-HHHHHHHHHHHHHHHHHTTTTTTS-----------HHHHHHHHHHHHHHHHHHHHHHHHHHHHHHHHTT----HHHHHHHHHHHHHHHHHHHHHHSHHHHHHTS-TTSTTHHHHHHHHHHHHHHHHHHTTSTTTHHHHHHHHHHHHHHHHHHHHHHHHTT-SSTTGGGGGGGHHHHHHHHHHHHHHIIIIIIIHHHHHHHHHHH--

Nearest PDB structures (foldseek):
  8xqp-assembly1_R  TM=3.036E-01  e=5.343E+00  Clostridium perfringens
  4akv-assembly1_B  TM=2.011E-01  e=2.433E+00  Homo sapiens
  4nqi-assembly1_B  TM=1.997E-01  e=7.537E+00  Dictyostelium discoideum